Protein AF-A0AAE1FUI8-F1 (afdb_monomer_lite)

Organism: Petrolisthes cinctipes (NCBI:txid88211)

Radius of gyration: 20.16 Å; chains: 1; bounding box: 56×40×57 Å

Secondary structure (DSSP, 8-state):
-HHHHHHHHHTSTHHHHHHHHHHHHGGGHHHHHHHHHHHHHHHHHHHHHHHHHHHHH-HHHHTT--S-HHHHHHHHHHHHHHHHHHHHHHHHHHHHHHHHHHHHHHHHHHHHHHHHTTT---S-HHHHHHHHHHHHHHHHTS--GGG-HHHHHHHHHHHHHHHHHHHHHHHHTGGGS-SS---PPPPHHHHHHHHHHHHHHT--GGGHHHHHHH-SSGGGHHHHHHHHHHHHHHHHHHH-

InterPro domains:
  IPR013057 Amino acid transporter, transmembrane domain [PF01490] (2-237)

Sequence (240 aa):
MTSFFLIAQMAGAGFLALPRALADVGWLGLPMMVLFCVMVAYAGTRLGSCWVMLEERWPKQYLGGSRMPYMDIAEKSLGTIGRNVALWAVDLNLFGSTAVFIILISEMVSSVLYVYTDGECPVTKCALIIIVGVCLIPFTWLGSPKDFWQASLLAVISTTTAVIVIIVQIFLSHDSLPENPPYPNPTIFSFSLGFGAILFAFGGASVFPTIQNDMADRSQFWRSVIAGFISRCYCVIWCC

pLDDT: mean 78.04, std 10.43, range [40.0, 92.88]

Structure (mmCIF, N/CA/C/O backbone):
data_AF-A0AAE1FUI8-F1
#
_entry.id   AF-A0AAE1FUI8-F1
#
loop_
_atom_site.group_PDB
_atom_site.id
_atom_site.type_symbol
_atom_site.label_atom_id
_atom_site.label_alt_id
_atom_site.label_comp_id
_atom_site.label_asym_id
_atom_site.label_entity_id
_atom_site.label_seq_id
_atom_site.pdbx_PDB_ins_code
_atom_site.Cartn_x
_atom_site.Cartn_y
_atom_site.Cartn_z
_atom_site.occupancy
_atom_site.B_iso_or_equiv
_atom_site.auth_seq_id
_atom_site.auth_comp_id
_atom_site.auth_asym_id
_atom_site.auth_atom_id
_atom_site.pdbx_PDB_model_num
ATOM 1 N N . MET A 1 1 ? 2.728 -13.906 13.332 1.00 58.88 1 MET A N 1
ATOM 2 C CA . MET A 1 1 ? 2.343 -14.160 11.922 1.00 58.88 1 MET A CA 1
ATOM 3 C C . MET A 1 1 ? 1.689 -12.937 11.293 1.00 58.88 1 MET A C 1
ATOM 5 O O . MET A 1 1 ? 2.180 -12.476 10.276 1.00 58.88 1 MET A O 1
ATOM 9 N N . THR A 1 2 ? 0.672 -12.340 11.919 1.00 66.00 2 THR A N 1
ATOM 10 C CA . THR A 1 2 ? 0.031 -11.086 11.466 1.00 66.00 2 THR A CA 1
ATOM 11 C C . THR A 1 2 ? 0.995 -9.912 11.248 1.00 66.00 2 THR A C 1
ATOM 13 O O . THR A 1 2 ? 0.791 -9.126 10.330 1.00 66.00 2 THR A O 1
ATOM 16 N N . SER A 1 3 ? 2.098 -9.816 11.999 1.00 66.50 3 SER A N 1
ATOM 17 C CA . SER A 1 3 ? 3.135 -8.799 11.751 1.00 66.50 3 SER A CA 1
ATOM 18 C C . SER A 1 3 ? 3.818 -8.949 10.381 1.00 66.50 3 SER A C 1
ATOM 20 O O . SER A 1 3 ? 4.129 -7.941 9.760 1.00 66.50 3 SER A O 1
ATOM 22 N N . PHE A 1 4 ? 3.995 -10.175 9.864 1.00 69.50 4 PHE A N 1
ATOM 23 C CA . PHE A 1 4 ? 4.551 -10.404 8.521 1.00 69.50 4 PHE A CA 1
ATOM 24 C C . PHE A 1 4 ? 3.583 -9.972 7.421 1.00 69.50 4 PHE A C 1
ATOM 26 O O . PHE A 1 4 ? 4.021 -9.388 6.439 1.00 69.50 4 PHE A O 1
ATOM 33 N N . PHE A 1 5 ? 2.277 -10.188 7.607 1.00 71.62 5 PHE A N 1
ATOM 34 C CA . PHE A 1 5 ? 1.254 -9.643 6.710 1.00 71.62 5 PHE A CA 1
ATOM 35 C C . PHE A 1 5 ? 1.286 -8.116 6.686 1.00 71.62 5 PHE A C 1
ATOM 37 O O . PHE A 1 5 ? 1.193 -7.517 5.621 1.00 71.62 5 PHE A O 1
ATOM 44 N N . LEU A 1 6 ? 1.452 -7.492 7.855 1.00 74.00 6 LEU A N 1
ATOM 45 C CA . LEU A 1 6 ? 1.551 -6.042 7.976 1.00 74.00 6 LEU A CA 1
ATOM 46 C C . LEU A 1 6 ? 2.787 -5.531 7.222 1.00 74.00 6 LEU A C 1
ATOM 48 O O . LEU A 1 6 ? 2.656 -4.661 6.369 1.00 74.00 6 LEU A O 1
ATOM 52 N N . ILE A 1 7 ? 3.958 -6.138 7.447 1.00 71.81 7 ILE A N 1
ATOM 53 C CA . ILE A 1 7 ? 5.201 -5.802 6.734 1.00 71.81 7 ILE A CA 1
ATOM 54 C C . ILE A 1 7 ? 5.055 -6.030 5.223 1.00 71.81 7 ILE A C 1
ATOM 56 O O . ILE A 1 7 ? 5.395 -5.136 4.459 1.00 71.81 7 ILE A O 1
ATOM 60 N N . ALA A 1 8 ? 4.503 -7.164 4.781 1.00 72.62 8 ALA A N 1
ATOM 61 C CA . ALA A 1 8 ? 4.283 -7.461 3.362 1.00 72.62 8 ALA A CA 1
ATOM 62 C C . ALA A 1 8 ? 3.334 -6.454 2.701 1.00 72.62 8 ALA A C 1
ATOM 64 O O . ALA A 1 8 ? 3.594 -5.985 1.596 1.00 72.62 8 ALA A O 1
ATOM 65 N N . GLN A 1 9 ? 2.258 -6.075 3.397 1.00 74.62 9 GLN A N 1
ATOM 66 C CA . GLN A 1 9 ? 1.317 -5.070 2.917 1.00 74.62 9 GLN A CA 1
ATOM 67 C C . GLN A 1 9 ? 1.984 -3.695 2.789 1.00 74.62 9 GLN A C 1
ATOM 69 O O . GLN A 1 9 ? 1.713 -2.977 1.825 1.00 74.62 9 GLN A O 1
ATOM 74 N N . MET A 1 10 ? 2.873 -3.336 3.725 1.00 71.88 10 MET A N 1
ATOM 75 C CA . MET A 1 10 ? 3.657 -2.098 3.657 1.00 71.88 10 MET A CA 1
ATOM 76 C C . MET A 1 10 ? 4.780 -2.172 2.608 1.00 71.88 10 MET A C 1
ATOM 78 O O . MET A 1 10 ? 5.103 -1.167 1.988 1.00 71.88 10 MET A O 1
ATOM 82 N N . ALA A 1 11 ? 5.357 -3.341 2.347 1.00 67.94 11 ALA A N 1
ATOM 83 C CA . ALA A 1 11 ? 6.372 -3.560 1.311 1.00 67.94 11 ALA A CA 1
ATOM 84 C C . ALA A 1 11 ? 5.770 -3.772 -0.095 1.00 67.94 11 ALA A C 1
ATOM 86 O O . ALA A 1 11 ? 6.466 -4.207 -1.010 1.00 67.94 11 ALA A O 1
ATOM 87 N N . GLY A 1 12 ? 4.472 -3.498 -0.264 1.00 69.62 12 GLY A N 1
ATOM 88 C CA . GLY A 1 12 ? 3.724 -3.789 -1.481 1.00 69.62 12 GLY A CA 1
ATOM 89 C C . GLY A 1 12 ? 4.170 -3.001 -2.716 1.00 69.62 12 GLY A C 1
ATOM 90 O O . GLY A 1 12 ? 5.074 -2.168 -2.689 1.00 69.62 12 GLY A O 1
ATOM 91 N N . ALA A 1 13 ? 3.464 -3.238 -3.820 1.00 68.81 13 ALA A N 1
ATOM 92 C CA . ALA A 1 13 ? 3.852 -2.802 -5.160 1.00 68.81 13 ALA A CA 1
ATOM 93 C C . ALA A 1 13 ? 4.011 -1.278 -5.350 1.00 68.81 13 ALA A C 1
ATOM 95 O O . ALA A 1 13 ? 4.703 -0.844 -6.266 1.00 68.81 13 ALA A O 1
ATOM 96 N N . GLY A 1 14 ? 3.451 -0.463 -4.451 1.00 72.44 14 GLY A N 1
ATOM 97 C CA . GLY A 1 14 ? 3.726 0.974 -4.412 1.00 72.44 14 GLY A CA 1
ATOM 98 C C . GLY A 1 14 ? 5.211 1.306 -4.214 1.00 72.44 14 GLY A C 1
ATOM 99 O O . GLY A 1 14 ? 5.666 2.319 -4.728 1.00 72.44 14 GLY A O 1
ATOM 100 N N . PHE A 1 15 ? 5.989 0.433 -3.559 1.00 76.31 15 PHE A N 1
ATOM 101 C CA . PHE A 1 15 ? 7.438 0.602 -3.409 1.00 76.31 15 PHE A CA 1
ATOM 102 C C . PHE A 1 15 ? 8.181 0.550 -4.752 1.00 76.31 15 PHE A C 1
ATOM 104 O O . PHE A 1 15 ? 9.088 1.342 -4.975 1.00 76.31 15 PHE A O 1
ATOM 111 N N . LEU A 1 16 ? 7.755 -0.311 -5.682 1.00 77.19 16 LEU A N 1
ATOM 112 C CA . LEU A 1 16 ? 8.367 -0.425 -7.014 1.00 77.19 16 LEU A CA 1
ATOM 113 C C . LEU A 1 16 ? 8.149 0.834 -7.868 1.00 77.19 16 LEU A C 1
ATOM 115 O O . LEU A 1 16 ? 8.952 1.133 -8.747 1.00 77.19 16 LEU A O 1
ATOM 119 N N . ALA A 1 17 ? 7.078 1.585 -7.600 1.00 78.44 17 ALA A N 1
ATOM 120 C CA . ALA A 1 17 ? 6.779 2.840 -8.282 1.00 78.44 17 ALA A CA 1
ATOM 121 C C . ALA A 1 17 ? 7.489 4.057 -7.655 1.00 78.44 17 ALA A C 1
ATOM 123 O O . ALA A 1 17 ? 7.576 5.100 -8.305 1.00 78.44 17 ALA A O 1
ATOM 124 N N . LEU A 1 18 ? 8.016 3.942 -6.426 1.00 82.25 18 LEU A N 1
ATOM 125 C CA . LEU A 1 18 ? 8.648 5.060 -5.714 1.00 82.25 18 LEU A CA 1
ATOM 126 C C . LEU A 1 18 ? 9.870 5.640 -6.439 1.00 82.25 18 LEU A C 1
ATOM 128 O O . LEU A 1 18 ? 9.903 6.861 -6.566 1.00 82.25 18 LEU A O 1
ATOM 132 N N . PRO A 1 19 ? 10.837 4.853 -6.960 1.00 80.94 19 PRO A N 1
ATOM 133 C CA . PRO A 1 19 ? 12.018 5.420 -7.618 1.00 80.94 19 PRO A CA 1
ATOM 134 C C . PRO A 1 19 ? 11.647 6.309 -8.809 1.00 80.94 19 PRO A C 1
ATOM 136 O O . PRO A 1 19 ? 12.185 7.400 -8.981 1.00 80.94 19 PRO A O 1
ATOM 139 N N . ARG A 1 20 ? 10.656 5.875 -9.596 1.00 79.62 20 ARG A N 1
ATOM 140 C CA . ARG A 1 20 ? 10.135 6.649 -10.726 1.00 79.62 20 ARG A CA 1
ATOM 141 C C . ARG A 1 20 ? 9.379 7.895 -10.261 1.00 79.62 20 ARG A C 1
ATOM 143 O O . ARG A 1 20 ? 9.593 8.969 -10.805 1.00 79.62 20 ARG A O 1
ATOM 150 N N . ALA A 1 21 ? 8.560 7.772 -9.218 1.00 83.75 21 ALA A N 1
ATOM 151 C CA . ALA A 1 21 ? 7.840 8.904 -8.639 1.00 83.75 21 ALA A CA 1
ATOM 152 C C . ALA A 1 21 ? 8.783 9.972 -8.054 1.00 83.75 21 ALA A C 1
ATOM 154 O O . ALA A 1 21 ? 8.520 11.165 -8.177 1.00 83.75 21 ALA A O 1
ATOM 155 N N . LEU A 1 22 ? 9.895 9.554 -7.447 1.00 84.25 22 LEU A N 1
ATOM 156 C CA . LEU A 1 22 ? 10.957 10.435 -6.960 1.00 84.25 22 LEU A CA 1
ATOM 157 C C . LEU A 1 22 ? 11.666 11.164 -8.097 1.00 84.25 22 LEU A C 1
ATOM 159 O O . LEU A 1 22 ? 11.907 12.364 -7.983 1.00 84.25 22 LEU A O 1
ATOM 163 N N . ALA A 1 23 ? 11.947 10.469 -9.201 1.00 81.06 23 ALA A N 1
ATOM 164 C CA . ALA A 1 23 ? 12.495 11.098 -10.398 1.00 81.06 23 ALA A CA 1
ATOM 165 C C . ALA A 1 23 ? 11.539 12.159 -10.980 1.00 81.06 23 ALA A C 1
ATOM 167 O O . ALA A 1 23 ? 11.994 13.214 -11.413 1.00 81.06 23 ALA A O 1
ATOM 168 N N . ASP A 1 24 ? 10.223 11.918 -10.926 1.00 81.69 24 ASP A N 1
ATOM 169 C CA . ASP A 1 24 ? 9.203 12.835 -11.455 1.00 81.69 24 ASP A CA 1
ATOM 170 C C . ASP A 1 24 ? 8.915 14.050 -10.545 1.00 81.69 24 ASP A C 1
ATOM 172 O O . ASP A 1 24 ? 8.576 15.127 -11.042 1.00 81.69 24 ASP A O 1
ATOM 176 N N . VAL A 1 25 ? 9.028 13.898 -9.217 1.00 82.31 25 VAL A N 1
ATOM 177 C CA . VAL A 1 25 ? 8.797 14.967 -8.215 1.00 82.31 25 VAL A CA 1
ATOM 178 C C . VAL A 1 25 ? 10.077 15.759 -7.914 1.00 82.31 25 VAL A C 1
ATOM 180 O O . VAL A 1 25 ? 10.016 16.907 -7.464 1.00 82.31 25 VAL A O 1
ATOM 183 N N . GLY A 1 26 ? 11.244 15.166 -8.163 1.00 79.62 26 GLY A N 1
ATOM 184 C CA . GLY A 1 26 ? 12.545 15.723 -7.818 1.00 79.62 26 GLY A CA 1
ATOM 185 C C . GLY A 1 26 ? 12.803 15.724 -6.308 1.00 79.62 26 GLY A C 1
ATOM 186 O O . GLY A 1 26 ? 12.203 14.972 -5.537 1.00 79.62 26 GLY A O 1
ATOM 187 N N . TRP A 1 27 ? 13.685 16.618 -5.859 1.00 79.69 27 TRP A N 1
ATOM 188 C CA . TRP A 1 27 ? 14.134 16.708 -4.459 1.00 79.69 27 TRP A CA 1
ATOM 189 C C . TRP A 1 27 ? 13.009 16.925 -3.436 1.00 79.69 27 TRP A C 1
ATOM 191 O O . TRP A 1 27 ? 13.166 16.582 -2.264 1.00 79.69 27 TRP A O 1
ATOM 201 N N . LEU A 1 28 ? 11.855 17.450 -3.862 1.00 81.25 28 LEU A N 1
ATOM 202 C CA . LEU A 1 28 ? 10.694 17.636 -2.992 1.00 81.25 28 LEU A CA 1
ATOM 203 C C . LEU A 1 28 ? 10.024 16.302 -2.603 1.00 81.25 28 LEU A C 1
ATOM 205 O O . LEU A 1 28 ? 9.291 16.250 -1.619 1.00 81.25 28 LEU A O 1
ATOM 209 N N . GLY A 1 29 ? 10.297 15.208 -3.321 1.00 81.88 29 GLY A N 1
ATOM 210 C CA . GLY A 1 29 ? 9.714 13.895 -3.040 1.00 81.88 29 GLY A CA 1
ATOM 211 C C . GLY A 1 29 ? 10.172 13.322 -1.698 1.00 81.88 29 GLY A C 1
ATOM 212 O O . GLY A 1 29 ? 9.361 12.767 -0.956 1.00 81.88 29 GLY A O 1
ATOM 213 N N . LEU A 1 30 ? 11.442 13.526 -1.332 1.00 83.38 30 LEU A N 1
ATOM 214 C CA . LEU A 1 30 ? 12.030 13.010 -0.092 1.00 83.38 30 LEU A CA 1
ATOM 215 C C . LEU A 1 30 ? 11.311 13.505 1.183 1.00 83.38 30 LEU A C 1
ATOM 217 O O . LEU A 1 30 ? 10.838 12.664 1.956 1.00 83.38 30 LEU A O 1
ATOM 221 N N . PRO A 1 31 ? 11.144 14.825 1.420 1.00 86.69 31 PRO A N 1
ATOM 222 C CA . PRO A 1 31 ? 10.417 15.303 2.595 1.00 86.69 31 PRO A CA 1
ATOM 223 C C . PRO A 1 31 ? 8.935 14.901 2.579 1.00 86.69 31 PRO A C 1
ATOM 225 O O . PRO A 1 31 ? 8.370 14.632 3.640 1.00 86.69 31 PRO A O 1
ATOM 228 N N . MET A 1 32 ? 8.304 14.800 1.402 1.00 85.25 32 MET A N 1
ATOM 229 C CA . MET A 1 32 ? 6.908 14.357 1.293 1.00 85.25 32 MET A CA 1
ATOM 230 C C . MET A 1 32 ? 6.726 12.897 1.710 1.00 85.25 32 MET A C 1
ATOM 232 O O . MET A 1 32 ? 5.780 12.585 2.431 1.00 85.25 32 MET A O 1
ATOM 236 N N . MET A 1 33 ? 7.641 12.006 1.316 1.00 85.25 33 MET A N 1
ATOM 237 C CA . MET A 1 33 ? 7.604 10.604 1.740 1.00 85.25 33 MET A CA 1
ATOM 238 C C . MET A 1 33 ? 7.729 10.469 3.259 1.00 85.25 33 MET A C 1
ATOM 240 O O . MET A 1 33 ? 6.960 9.727 3.870 1.00 85.25 33 MET A O 1
ATOM 244 N N . VAL A 1 34 ? 8.657 11.202 3.885 1.00 85.69 34 VAL A N 1
ATOM 245 C CA . VAL A 1 34 ? 8.822 11.187 5.349 1.00 85.69 34 VAL A CA 1
ATOM 246 C C . VAL A 1 34 ? 7.559 11.708 6.037 1.00 85.69 34 VAL A C 1
ATOM 248 O O . VAL A 1 34 ? 7.066 11.079 6.975 1.00 85.69 34 VAL A O 1
ATOM 251 N N . LEU A 1 35 ? 6.987 12.808 5.542 1.00 88.50 35 LEU A N 1
ATOM 252 C CA . LEU A 1 35 ? 5.752 13.376 6.079 1.00 88.50 35 LEU A CA 1
ATOM 253 C C . LEU A 1 35 ? 4.589 12.378 6.005 1.00 88.50 35 LEU A C 1
ATOM 255 O O . LEU A 1 35 ? 3.916 12.145 7.009 1.00 88.50 35 LEU A O 1
ATOM 259 N N . PHE A 1 36 ? 4.362 11.755 4.847 1.00 86.50 36 PHE A N 1
ATOM 260 C CA . PHE A 1 36 ? 3.289 10.773 4.687 1.00 86.50 36 PHE A CA 1
ATOM 261 C C . PHE A 1 36 ? 3.519 9.507 5.500 1.00 86.50 36 PHE A C 1
ATOM 263 O O . PHE A 1 36 ? 2.569 8.981 6.077 1.00 86.50 36 PHE A O 1
ATOM 270 N N . CYS A 1 37 ? 4.767 9.066 5.631 1.00 83.69 37 CYS A N 1
ATOM 271 C CA . CYS A 1 37 ? 5.133 7.970 6.517 1.00 83.69 37 CYS A CA 1
ATOM 272 C C . CYS A 1 37 ? 4.686 8.251 7.962 1.00 83.69 37 CYS A C 1
ATOM 274 O O . CYS A 1 37 ? 3.966 7.447 8.555 1.00 83.69 37 CYS A O 1
ATOM 276 N N . VAL A 1 38 ? 5.028 9.428 8.500 1.00 85.44 38 VAL A N 1
ATOM 277 C CA . VAL A 1 38 ? 4.641 9.836 9.861 1.00 85.44 38 VAL A CA 1
ATOM 278 C C . VAL A 1 38 ? 3.124 9.982 9.994 1.00 85.44 38 VAL A C 1
ATOM 280 O O . VAL A 1 38 ? 2.548 9.497 10.968 1.00 85.44 38 VAL A O 1
ATOM 283 N N . MET A 1 39 ? 2.457 10.597 9.014 1.00 87.50 39 MET A N 1
ATOM 284 C CA . MET A 1 39 ? 1.002 10.785 9.034 1.00 87.50 39 MET A CA 1
ATOM 285 C C . MET A 1 39 ? 0.248 9.452 9.030 1.00 87.50 39 MET A C 1
ATOM 287 O O . MET A 1 39 ? -0.683 9.268 9.814 1.00 87.50 39 MET A O 1
ATOM 291 N N . VAL A 1 40 ? 0.665 8.497 8.197 1.00 84.81 40 VAL A N 1
ATOM 292 C CA . VAL A 1 40 ? 0.035 7.170 8.117 1.00 84.81 40 VAL A CA 1
ATOM 293 C C . VAL A 1 40 ? 0.355 6.341 9.363 1.00 84.81 40 VAL A C 1
ATOM 295 O O . VAL A 1 40 ? -0.526 5.643 9.867 1.00 84.81 40 VAL A O 1
ATOM 298 N N . ALA A 1 41 ? 1.553 6.473 9.939 1.00 82.81 41 ALA A N 1
ATOM 299 C CA . ALA A 1 41 ? 1.888 5.853 11.223 1.00 82.81 41 ALA A CA 1
ATOM 300 C C . ALA A 1 41 ? 1.027 6.390 12.368 1.00 82.81 41 ALA A C 1
ATOM 302 O O . ALA A 1 41 ? 0.482 5.625 13.171 1.00 82.81 41 ALA A O 1
ATOM 303 N N . TYR A 1 42 ? 0.841 7.706 12.411 1.00 85.94 42 TYR A N 1
ATOM 304 C CA . TYR A 1 42 ? -0.030 8.344 13.382 1.00 85.94 42 TYR A CA 1
ATOM 305 C C . TYR A 1 42 ? -1.489 7.904 13.208 1.00 85.94 42 TYR A C 1
ATOM 307 O O . TYR A 1 42 ? -2.125 7.473 14.170 1.00 85.94 42 TYR A O 1
ATOM 315 N N . ALA A 1 43 ? -2.013 7.928 11.980 1.00 87.12 43 ALA A N 1
ATOM 316 C CA . ALA A 1 43 ? -3.373 7.483 11.694 1.00 87.12 43 ALA A CA 1
ATOM 317 C C . ALA A 1 43 ? -3.581 6.008 12.073 1.00 87.12 43 ALA A C 1
ATOM 319 O O . ALA A 1 43 ? -4.562 5.673 12.736 1.00 87.12 43 ALA A O 1
ATOM 320 N N . GLY A 1 44 ? -2.634 5.134 11.721 1.00 82.88 44 GLY A N 1
ATOM 321 C CA . GLY A 1 44 ? -2.706 3.706 12.011 1.00 82.88 44 GLY A CA 1
ATOM 322 C C . GLY A 1 44 ? -2.675 3.382 13.504 1.00 82.88 44 GLY A C 1
ATOM 323 O O . GLY A 1 44 ? -3.467 2.566 13.974 1.00 82.88 44 GLY A O 1
ATOM 324 N N . THR A 1 45 ? -1.812 4.052 14.272 1.00 82.00 45 THR A N 1
ATOM 325 C CA . THR A 1 45 ? -1.753 3.867 15.734 1.00 82.00 45 THR A CA 1
ATOM 326 C C . THR A 1 45 ? -3.024 4.355 16.422 1.00 82.00 45 THR A C 1
ATOM 328 O O . THR A 1 45 ? -3.569 3.636 17.259 1.00 82.00 45 THR A O 1
ATOM 331 N N . ARG A 1 46 ? -3.557 5.523 16.032 1.00 86.25 46 ARG A N 1
ATOM 332 C CA . ARG A 1 46 ? -4.827 6.041 16.565 1.00 86.25 46 ARG A CA 1
ATOM 333 C C . ARG A 1 46 ? -5.998 5.127 16.251 1.00 86.25 46 ARG A C 1
ATOM 335 O O . ARG A 1 46 ? -6.786 4.828 17.143 1.00 86.25 46 ARG A O 1
ATOM 342 N N . LEU A 1 47 ? -6.080 4.650 15.015 1.00 85.12 47 LEU A N 1
ATOM 343 C CA . LEU A 1 47 ? -7.130 3.736 14.591 1.00 85.12 47 LEU A CA 1
ATOM 344 C C . LEU A 1 47 ? -7.078 2.422 15.383 1.00 85.12 47 LEU A C 1
ATOM 346 O O . LEU A 1 47 ? -8.119 1.922 15.808 1.00 85.12 47 LEU A O 1
ATOM 350 N N . GLY A 1 48 ? -5.872 1.921 15.667 1.00 81.19 48 GLY A N 1
ATOM 351 C CA . GLY A 1 48 ? -5.708 0.733 16.493 1.00 81.19 48 GLY A CA 1
ATOM 352 C C . GLY A 1 48 ? -6.084 0.935 17.961 1.00 81.19 48 GLY A C 1
ATOM 353 O O . GLY A 1 48 ? -6.675 0.042 18.565 1.00 81.19 48 GLY A O 1
ATOM 354 N N . SER A 1 49 ? -5.824 2.116 18.530 1.00 83.56 49 SER A N 1
ATOM 355 C CA . SER A 1 49 ? -6.322 2.477 19.864 1.00 83.56 49 SER A CA 1
ATOM 356 C C . SER A 1 49 ? -7.848 2.601 19.901 1.00 83.56 49 SER A C 1
ATOM 358 O O . SER A 1 49 ? -8.468 2.158 20.865 1.00 83.56 49 SER A O 1
ATOM 360 N N . CYS A 1 50 ? -8.469 3.161 18.855 1.00 86.12 50 CYS A N 1
ATOM 361 C CA . CYS A 1 50 ? -9.928 3.237 18.745 1.00 86.12 50 CYS A CA 1
ATOM 362 C C . CYS A 1 50 ? -10.577 1.851 18.757 1.00 86.12 50 CYS A C 1
ATOM 364 O O . CYS A 1 50 ? -11.607 1.672 19.405 1.00 86.12 50 CYS A O 1
ATOM 366 N N . TRP A 1 51 ? -9.962 0.873 18.089 1.00 83.75 51 TRP A N 1
ATOM 367 C CA . TRP A 1 51 ? -10.444 -0.506 18.102 1.00 83.75 51 TRP A CA 1
ATOM 368 C C . TRP A 1 51 ? -10.382 -1.133 19.501 1.00 83.75 51 TRP A C 1
ATOM 370 O O . TRP A 1 51 ? -11.371 -1.697 19.962 1.00 83.75 51 TRP A O 1
ATOM 380 N N . VAL A 1 52 ? -9.262 -0.962 20.212 1.00 83.06 52 VAL A N 1
ATOM 381 C CA . VAL A 1 52 ? -9.099 -1.475 21.586 1.00 83.06 52 VAL A CA 1
ATOM 382 C C . VAL A 1 52 ? -10.134 -0.861 22.535 1.00 83.06 52 VAL A C 1
ATOM 384 O O . VAL A 1 52 ? -10.792 -1.588 23.273 1.00 83.06 52 VAL A O 1
ATOM 387 N N . MET A 1 53 ? -10.364 0.456 22.462 1.00 85.38 53 MET A N 1
ATOM 388 C CA . MET A 1 53 ? -11.398 1.119 23.273 1.00 85.38 53 MET A CA 1
ATOM 389 C C . MET A 1 53 ? -12.808 0.584 22.989 1.00 85.38 53 MET A C 1
ATOM 391 O O . MET A 1 53 ? -13.639 0.498 23.896 1.00 85.38 53 MET A O 1
ATOM 395 N N . LEU A 1 54 ? -13.102 0.245 21.730 1.00 85.00 54 LEU A N 1
ATOM 396 C CA . LEU A 1 54 ? -14.397 -0.308 21.341 1.00 85.00 54 LEU A CA 1
ATOM 397 C C . LEU A 1 54 ? -14.613 -1.704 21.939 1.00 85.00 54 LEU A C 1
ATOM 399 O O . LEU A 1 54 ? -15.703 -2.012 22.425 1.00 85.00 54 LEU A O 1
ATOM 403 N N . GLU A 1 55 ? -13.564 -2.520 21.942 1.00 80.12 55 GLU A N 1
ATOM 404 C CA . GLU A 1 55 ? -13.573 -3.862 22.513 1.00 80.12 55 GLU A CA 1
ATOM 405 C C . GLU A 1 55 ? -13.732 -3.844 24.040 1.00 80.12 55 GLU A C 1
ATOM 407 O O . GLU A 1 55 ? -14.581 -4.560 24.573 1.00 80.12 55 GLU A O 1
ATOM 412 N N . GLU A 1 56 ? -12.992 -2.974 24.734 1.00 83.75 56 GLU A N 1
ATOM 413 C CA . GLU A 1 56 ? -13.090 -2.804 26.191 1.00 83.75 56 GLU A CA 1
ATOM 414 C C . GLU A 1 56 ? -14.484 -2.336 26.625 1.00 83.75 56 GLU A C 1
ATOM 416 O O . GLU A 1 56 ? -15.006 -2.763 27.657 1.00 83.75 56 GLU A O 1
ATOM 421 N N . ARG A 1 57 ? -15.116 -1.464 25.831 1.00 85.38 57 ARG A N 1
ATOM 422 C CA . ARG A 1 57 ? -16.408 -0.870 26.182 1.00 85.38 57 ARG A CA 1
ATOM 423 C C . ARG A 1 57 ? -17.609 -1.743 25.820 1.00 85.38 57 ARG A C 1
ATOM 425 O O . ARG A 1 57 ? -18.628 -1.674 26.509 1.00 85.38 57 ARG A O 1
ATOM 432 N N . TRP A 1 58 ? -17.504 -2.577 24.783 1.00 83.38 58 TRP A N 1
ATOM 433 C CA . TRP A 1 58 ? -18.569 -3.493 24.350 1.00 83.38 58 TRP A CA 1
ATOM 434 C C . TRP A 1 58 ? -18.067 -4.935 24.158 1.00 83.38 58 TRP A C 1
ATOM 436 O O . TRP A 1 58 ? -18.172 -5.496 23.060 1.00 83.38 58 TRP A O 1
ATOM 446 N N . PRO A 1 59 ? -17.613 -5.602 25.236 1.00 76.44 59 PRO A N 1
ATOM 447 C CA . PRO A 1 59 ? -16.995 -6.924 25.145 1.00 76.44 59 PRO A CA 1
ATOM 448 C C . PRO A 1 59 ? -17.956 -7.985 24.593 1.00 76.44 59 PRO A C 1
ATOM 450 O O . PRO A 1 59 ? -17.559 -8.836 23.806 1.00 76.44 59 PRO A O 1
ATOM 453 N N . LYS A 1 60 ? -19.255 -7.902 24.913 1.00 70.88 60 LYS A N 1
ATOM 454 C CA . LYS A 1 60 ? -20.270 -8.869 24.446 1.00 70.88 60 LYS A CA 1
ATOM 455 C C . LYS A 1 60 ? -20.446 -8.905 22.922 1.00 70.88 60 LYS A C 1
ATOM 457 O O . LYS A 1 60 ? -20.948 -9.899 22.412 1.00 70.88 60 LYS A O 1
ATOM 462 N N . GLN A 1 61 ? -20.089 -7.828 22.219 1.00 72.62 61 GLN A N 1
ATOM 463 C CA . GLN A 1 61 ? -20.353 -7.667 20.786 1.00 72.62 61 GLN A CA 1
ATOM 464 C C . GLN A 1 61 ? -19.093 -7.861 19.929 1.00 72.62 61 GLN A C 1
ATOM 466 O O . GLN A 1 61 ? -19.206 -8.319 18.797 1.00 72.62 61 GLN A O 1
ATOM 471 N N . TYR A 1 62 ? -17.904 -7.569 20.475 1.00 73.31 62 TYR A N 1
ATOM 472 C CA . TYR A 1 62 ? -16.646 -7.553 19.715 1.00 73.31 62 TYR A CA 1
ATOM 473 C C . TYR A 1 62 ? -15.594 -8.587 20.166 1.00 73.31 62 TYR A C 1
ATOM 475 O O . TYR A 1 62 ? -14.574 -8.732 19.490 1.00 73.31 62 TYR A O 1
ATOM 483 N N . LEU A 1 63 ? -15.836 -9.376 21.231 1.00 63.56 63 LEU A N 1
ATOM 484 C CA . LEU A 1 63 ? -14.901 -10.440 21.655 1.00 63.56 63 LEU A CA 1
ATOM 485 C C . LEU A 1 63 ? -14.642 -11.478 20.546 1.00 63.56 63 LEU A C 1
ATOM 487 O O . LEU A 1 63 ? -13.511 -11.917 20.356 1.00 63.56 63 LEU A O 1
ATOM 491 N N . GLY A 1 64 ? -15.683 -11.846 19.789 1.00 63.12 64 GLY A N 1
ATOM 492 C CA . GLY A 1 64 ? -15.611 -12.840 18.706 1.00 63.12 64 GLY A CA 1
ATOM 493 C C . GLY A 1 64 ? -14.968 -12.338 17.407 1.00 63.12 64 GLY A C 1
ATOM 494 O O . GLY A 1 64 ? -14.843 -13.106 16.457 1.00 63.12 64 GLY A O 1
ATOM 495 N N . GLY A 1 65 ? -14.556 -11.067 17.372 1.00 65.50 65 GLY A N 1
ATOM 496 C CA . GLY A 1 65 ? -14.063 -10.386 16.180 1.00 65.50 65 GLY A CA 1
ATOM 497 C C . GLY A 1 65 ? -15.191 -9.892 15.268 1.00 65.50 65 GLY A C 1
ATOM 498 O O . GLY A 1 65 ? -16.226 -10.538 15.116 1.00 65.50 65 GLY A O 1
ATOM 499 N N . SER A 1 66 ? -14.993 -8.728 14.646 1.00 69.62 66 SER A N 1
ATOM 500 C CA . SER A 1 66 ? -15.927 -8.181 13.649 1.00 69.62 66 SER A CA 1
ATOM 501 C C . SER A 1 66 ? -15.416 -8.405 12.227 1.00 69.62 66 SER A C 1
ATOM 503 O O . SER A 1 66 ? -14.218 -8.316 11.972 1.00 69.62 66 SER A O 1
ATOM 505 N N . ARG A 1 67 ? -16.318 -8.643 11.266 1.00 68.75 67 ARG A N 1
ATOM 506 C CA . ARG A 1 67 ? -15.958 -8.680 9.834 1.00 68.75 67 ARG A CA 1
ATOM 507 C C . ARG A 1 67 ? -15.588 -7.298 9.286 1.00 68.75 67 ARG A C 1
ATOM 509 O O . ARG A 1 67 ? -14.859 -7.238 8.304 1.00 68.75 67 ARG A O 1
ATOM 516 N N . MET A 1 68 ? -16.090 -6.209 9.878 1.00 80.00 68 MET A N 1
ATOM 517 C CA . MET A 1 68 ? -15.935 -4.844 9.345 1.00 80.00 68 MET A CA 1
ATOM 518 C C . MET A 1 68 ? -15.516 -3.841 10.434 1.00 80.00 68 MET A C 1
ATOM 520 O O . MET A 1 68 ? -16.224 -2.866 10.694 1.00 80.00 68 MET A O 1
ATOM 524 N N . PRO A 1 69 ? -14.337 -4.034 11.053 1.00 82.81 69 PRO A N 1
ATOM 525 C CA . PRO A 1 69 ? -13.908 -3.246 12.206 1.00 82.81 69 PRO A CA 1
ATOM 526 C C . PRO A 1 69 ? -13.827 -1.738 11.922 1.00 82.81 69 PRO A C 1
ATOM 528 O O . PRO A 1 69 ? -14.210 -0.931 12.764 1.00 82.81 69 PRO A O 1
ATOM 531 N N . TYR A 1 70 ? -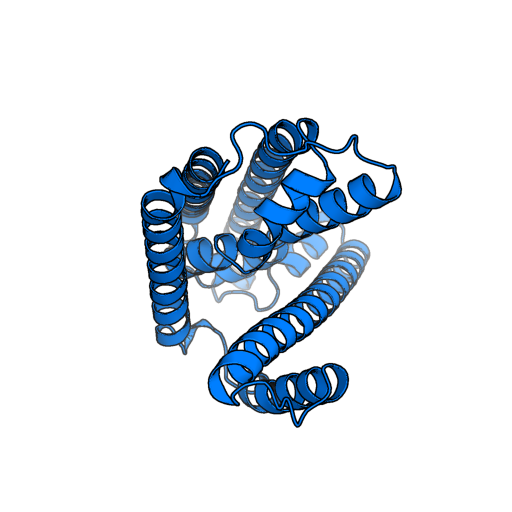13.403 -1.333 10.718 1.00 85.19 70 TYR A N 1
ATOM 532 C CA . TYR A 1 70 ? -13.336 0.086 10.343 1.00 85.19 70 TYR A CA 1
ATOM 533 C C . TYR A 1 70 ? -14.717 0.764 10.322 1.00 85.19 70 TYR A C 1
ATOM 535 O O . TYR A 1 70 ? -14.875 1.880 10.816 1.00 85.19 70 TYR A O 1
ATOM 543 N N . MET A 1 71 ? -15.730 0.073 9.790 1.00 89.19 71 MET A N 1
ATOM 544 C CA . MET A 1 71 ? -17.096 0.597 9.715 1.00 89.19 71 MET A CA 1
ATOM 545 C C . MET A 1 71 ? -17.756 0.651 11.089 1.00 89.19 71 MET A C 1
ATOM 547 O O . MET A 1 71 ? -18.503 1.584 11.363 1.00 89.19 71 MET A O 1
ATOM 551 N N . ASP A 1 72 ? -17.455 -0.309 11.962 1.00 87.25 72 ASP A N 1
ATOM 552 C CA . ASP A 1 72 ? -18.010 -0.345 13.315 1.00 87.25 72 ASP A CA 1
ATOM 553 C C . ASP A 1 72 ? -17.420 0.770 14.198 1.00 87.25 72 ASP A C 1
ATOM 555 O O . ASP A 1 72 ? -18.152 1.407 14.958 1.00 87.25 72 ASP A O 1
ATOM 559 N N . ILE A 1 73 ? -16.124 1.092 14.045 1.00 87.94 73 ILE A N 1
ATOM 560 C CA . ILE A 1 73 ? -15.519 2.284 14.673 1.00 87.94 73 ILE A CA 1
ATOM 561 C C . ILE A 1 73 ? -16.232 3.555 14.186 1.00 87.94 73 ILE A C 1
ATOM 563 O O . ILE A 1 73 ? -16.564 4.433 14.991 1.00 87.94 73 ILE A O 1
ATOM 567 N N . ALA A 1 74 ? -16.487 3.664 12.879 1.00 89.38 74 ALA A N 1
ATOM 568 C CA . ALA A 1 74 ? -17.172 4.815 12.295 1.00 89.38 74 ALA A CA 1
ATOM 569 C C . ALA A 1 74 ? -18.632 4.922 12.770 1.00 89.38 74 ALA A C 1
ATOM 571 O O . ALA A 1 74 ? -19.093 6.008 13.112 1.00 89.38 74 ALA A O 1
ATOM 572 N N . GLU A 1 75 ? -19.345 3.800 12.872 1.00 89.75 75 GLU A N 1
ATOM 573 C CA . GLU A 1 75 ? -20.724 3.763 13.357 1.00 89.75 75 GLU A CA 1
ATOM 574 C C . GLU A 1 75 ? -20.830 4.227 14.810 1.00 89.75 75 GLU A C 1
ATOM 576 O O . GLU A 1 75 ? -21.725 4.993 15.163 1.00 89.75 75 GLU A O 1
ATOM 581 N N . LYS A 1 76 ? -19.908 3.791 15.672 1.00 88.56 76 LYS A N 1
ATOM 582 C CA . LYS A 1 76 ? -19.953 4.133 17.099 1.00 88.56 76 LYS A CA 1
ATOM 583 C C . LYS A 1 76 ? -19.470 5.548 17.403 1.00 88.56 76 LYS A C 1
ATOM 585 O O . LYS A 1 76 ? -19.834 6.082 18.446 1.00 88.56 76 LYS A O 1
ATOM 590 N N . SER A 1 77 ? -18.695 6.159 16.510 1.00 88.81 77 SER A N 1
ATOM 591 C CA . SER A 1 77 ? -18.210 7.537 16.667 1.00 88.81 77 SER A CA 1
ATOM 592 C C . SER A 1 77 ? -19.115 8.582 16.008 1.00 88.81 77 SER A C 1
ATOM 594 O O . SER A 1 77 ? -19.346 9.637 16.591 1.00 88.81 77 SER A O 1
ATOM 596 N N . LEU A 1 78 ? -19.637 8.297 14.812 1.00 89.50 78 LEU A N 1
ATOM 597 C CA . LEU A 1 78 ? -20.348 9.254 13.952 1.00 89.50 78 LEU A CA 1
ATOM 598 C C . LEU A 1 78 ? -21.777 8.801 13.595 1.00 89.50 78 LEU A C 1
ATOM 600 O O . LEU A 1 78 ? -22.468 9.462 12.817 1.00 89.50 78 LEU A O 1
ATOM 604 N N . GLY A 1 79 ? -22.233 7.671 14.138 1.00 91.12 79 GLY A N 1
ATOM 605 C CA . GLY A 1 79 ? -23.540 7.094 13.835 1.00 91.12 79 GLY A CA 1
ATOM 606 C C . GLY A 1 79 ? -23.612 6.459 12.443 1.00 91.12 79 GLY A C 1
ATOM 607 O O . GLY A 1 79 ? -22.612 6.218 11.764 1.00 91.12 79 GLY A O 1
ATOM 608 N N . THR A 1 80 ? -24.836 6.200 11.985 1.00 90.12 80 THR A N 1
ATOM 609 C CA . THR A 1 80 ? -25.108 5.500 10.717 1.00 90.12 80 THR A CA 1
ATOM 610 C C . THR A 1 80 ? -24.579 6.246 9.488 1.00 90.12 80 THR A C 1
ATOM 612 O O . THR A 1 80 ? -24.153 5.618 8.521 1.00 90.12 80 THR A O 1
ATOM 615 N N . ILE A 1 81 ? -24.549 7.583 9.526 1.00 92.38 81 ILE A N 1
ATOM 616 C CA . ILE A 1 81 ? -24.005 8.397 8.429 1.00 92.38 81 ILE A CA 1
ATOM 617 C C . ILE A 1 81 ? -22.499 8.152 8.294 1.00 92.38 81 ILE A C 1
ATOM 619 O O . ILE A 1 81 ? -22.018 7.885 7.194 1.00 92.38 81 ILE A O 1
ATOM 623 N N . GLY A 1 82 ? -21.764 8.166 9.412 1.00 89.50 82 GLY A N 1
ATOM 624 C CA . GLY A 1 82 ? -20.329 7.885 9.416 1.00 89.50 82 GLY A CA 1
ATOM 625 C C . GLY A 1 82 ? -19.998 6.479 8.925 1.00 89.50 82 GLY A C 1
ATOM 626 O O . GLY A 1 82 ? -19.064 6.315 8.143 1.00 89.50 82 GLY A O 1
ATOM 627 N N . ARG A 1 83 ? -20.809 5.482 9.304 1.00 91.06 83 ARG A N 1
ATOM 628 C CA . ARG A 1 83 ? -20.690 4.105 8.798 1.00 91.06 83 ARG A CA 1
ATOM 629 C C . ARG A 1 83 ? -20.765 4.055 7.272 1.00 91.06 83 ARG A C 1
ATOM 631 O O . ARG A 1 83 ? -19.892 3.468 6.640 1.00 91.06 83 ARG A O 1
ATOM 638 N N . ASN A 1 84 ? -21.780 4.688 6.684 1.00 91.44 84 ASN A N 1
ATOM 639 C CA . ASN A 1 84 ? -21.987 4.663 5.236 1.00 91.44 84 ASN A CA 1
ATOM 640 C C . ASN A 1 84 ? -20.873 5.402 4.487 1.00 91.44 84 ASN A C 1
ATOM 642 O O . ASN A 1 84 ? -20.384 4.901 3.480 1.00 91.44 84 ASN A O 1
ATOM 646 N N . VAL A 1 85 ? -20.437 6.563 4.986 1.00 92.88 85 VAL A N 1
ATOM 647 C CA . VAL A 1 85 ? -19.327 7.318 4.379 1.00 92.88 85 VAL A CA 1
ATOM 648 C C . VAL A 1 85 ? -18.026 6.514 4.426 1.00 92.88 85 VAL A C 1
ATOM 650 O O . VAL A 1 85 ? -17.324 6.432 3.421 1.00 92.88 85 VAL A O 1
ATOM 653 N N . ALA A 1 86 ? -17.719 5.884 5.564 1.00 90.62 86 ALA A N 1
ATOM 654 C CA . ALA A 1 86 ? -16.535 5.043 5.711 1.00 90.62 86 ALA A CA 1
ATOM 655 C C . ALA A 1 86 ? -16.575 3.820 4.781 1.00 90.62 86 ALA A C 1
ATOM 657 O O . ALA A 1 86 ? -15.560 3.497 4.169 1.00 90.62 86 ALA A O 1
ATOM 658 N N . LEU A 1 87 ? -17.739 3.178 4.645 1.00 90.69 87 LEU A N 1
ATOM 659 C CA . LEU A 1 87 ? -17.953 2.057 3.728 1.00 90.69 87 LEU A CA 1
ATOM 660 C C . LEU A 1 87 ? -17.662 2.481 2.282 1.00 90.69 87 LEU A C 1
ATOM 662 O O . LEU A 1 87 ? -16.782 1.905 1.648 1.00 90.69 87 LEU A O 1
ATOM 666 N N . TRP A 1 88 ? -18.308 3.547 1.798 1.00 92.88 88 TRP A N 1
ATOM 667 C CA . TRP A 1 88 ? -18.088 4.056 0.440 1.00 92.88 88 TRP A CA 1
ATOM 668 C C . TRP A 1 88 ? -16.631 4.459 0.186 1.00 92.88 88 TRP A C 1
ATOM 670 O O . TRP A 1 88 ? -16.087 4.165 -0.877 1.00 92.88 88 TRP A O 1
ATOM 680 N N . ALA A 1 89 ? -15.978 5.109 1.152 1.00 90.62 89 ALA A N 1
ATOM 681 C CA . ALA A 1 89 ? -14.581 5.515 1.023 1.00 90.62 89 ALA A CA 1
ATOM 682 C C . ALA A 1 89 ? -13.628 4.311 0.933 1.00 90.62 89 ALA A C 1
ATOM 684 O O . ALA A 1 89 ? -12.706 4.310 0.115 1.00 90.62 89 ALA A O 1
ATOM 685 N N . VAL A 1 90 ? -13.850 3.278 1.754 1.00 89.31 90 VAL A N 1
ATOM 686 C CA . VAL A 1 90 ? -13.045 2.050 1.724 1.00 89.31 90 VAL A CA 1
ATOM 687 C C . VAL A 1 90 ? -13.266 1.289 0.422 1.00 89.31 90 VAL A C 1
ATOM 689 O O . VAL A 1 90 ? -12.280 0.884 -0.192 1.00 89.31 90 VAL A O 1
ATOM 692 N N . ASP A 1 91 ? -14.511 1.154 -0.032 1.00 90.31 91 ASP A N 1
ATOM 693 C CA . ASP A 1 91 ? -14.840 0.439 -1.268 1.00 90.31 91 ASP A CA 1
ATOM 694 C C . ASP A 1 91 ? -14.223 1.112 -2.499 1.00 90.31 91 ASP A C 1
ATOM 696 O O . ASP A 1 91 ? -13.584 0.444 -3.316 1.00 90.31 91 ASP A O 1
ATOM 700 N N . LEU A 1 92 ? -14.319 2.443 -2.602 1.00 91.56 92 LEU A N 1
ATOM 701 C CA . LEU A 1 92 ? -13.671 3.203 -3.676 1.00 91.56 92 LEU A CA 1
ATOM 702 C C . LEU A 1 92 ? -12.146 3.037 -3.657 1.00 91.56 92 LEU A C 1
ATOM 704 O O . LEU A 1 92 ? -11.527 2.854 -4.708 1.00 91.56 92 LEU A O 1
ATOM 708 N N . ASN A 1 93 ? -11.533 3.057 -2.470 1.00 88.88 93 ASN A N 1
ATOM 709 C CA . ASN A 1 93 ? -10.094 2.851 -2.323 1.00 88.88 93 ASN A CA 1
ATOM 710 C C . ASN A 1 93 ? -9.666 1.427 -2.721 1.00 88.88 93 ASN A C 1
ATOM 712 O O . ASN A 1 93 ? -8.630 1.250 -3.367 1.00 88.88 93 ASN A O 1
ATOM 716 N N . LEU A 1 94 ? -10.449 0.409 -2.351 1.00 87.25 94 LEU A N 1
ATOM 717 C CA . LEU A 1 94 ? -10.167 -0.988 -2.687 1.00 87.25 94 LEU A CA 1
ATOM 718 C C . LEU A 1 94 ? -10.309 -1.242 -4.190 1.00 87.25 94 LEU A C 1
ATOM 720 O O . LEU A 1 94 ? -9.444 -1.883 -4.790 1.00 87.25 94 LEU A O 1
ATOM 724 N N . PHE A 1 95 ? -11.354 -0.687 -4.807 1.00 90.12 95 PHE A N 1
ATOM 725 C CA . PHE A 1 95 ? -11.563 -0.754 -6.250 1.00 90.12 95 PHE A CA 1
ATOM 726 C C . PHE A 1 95 ? -10.406 -0.099 -7.014 1.00 90.12 95 PHE A C 1
ATOM 728 O O . PHE A 1 95 ? -9.804 -0.730 -7.886 1.00 90.12 95 PHE A O 1
ATOM 735 N N . GLY A 1 96 ? -10.029 1.126 -6.632 1.00 89.62 96 GLY A N 1
ATOM 736 C CA . GLY A 1 96 ? -8.908 1.839 -7.245 1.00 89.62 96 GLY A CA 1
ATOM 737 C C . GLY A 1 96 ? -7.584 1.086 -7.097 1.00 89.62 96 GLY A C 1
ATOM 738 O O . GLY A 1 96 ? -6.858 0.907 -8.072 1.00 89.62 96 GLY A O 1
ATOM 739 N N . SER A 1 97 ? -7.298 0.566 -5.900 1.00 86.62 97 SER A N 1
ATOM 740 C CA . SER A 1 97 ? -6.061 -0.182 -5.645 1.00 86.62 97 SER A CA 1
ATOM 741 C C . SER A 1 97 ? -5.980 -1.471 -6.460 1.00 86.62 97 SER A C 1
ATOM 743 O O . SER A 1 97 ? -4.931 -1.788 -7.017 1.00 86.62 97 SER A O 1
ATOM 745 N N . THR A 1 98 ? -7.098 -2.188 -6.579 1.00 87.69 98 THR A N 1
ATOM 746 C CA . THR A 1 98 ? -7.180 -3.420 -7.374 1.00 87.69 98 THR A CA 1
ATOM 747 C C . THR A 1 98 ? -6.911 -3.140 -8.850 1.00 87.69 98 THR A C 1
ATOM 749 O O . THR A 1 98 ? -6.125 -3.852 -9.473 1.00 87.69 98 THR A O 1
ATOM 752 N N . ALA A 1 99 ? -7.493 -2.070 -9.401 1.00 90.00 99 ALA A N 1
ATOM 753 C CA . ALA A 1 99 ? -7.247 -1.669 -10.783 1.00 90.00 99 ALA A CA 1
ATOM 754 C C . ALA A 1 99 ? -5.756 -1.380 -11.040 1.00 90.00 99 ALA A C 1
ATOM 756 O O . ALA A 1 99 ? -5.191 -1.885 -12.011 1.00 90.00 99 ALA A O 1
ATOM 757 N N . VAL A 1 100 ? -5.096 -0.639 -10.140 1.00 88.81 100 VAL A N 1
ATOM 758 C CA . VAL A 1 100 ? -3.658 -0.336 -10.254 1.00 88.81 100 VAL A CA 1
ATOM 759 C C . VAL A 1 100 ? -2.807 -1.606 -10.176 1.00 88.81 100 VAL A C 1
ATOM 761 O O . VAL A 1 100 ? -1.883 -1.766 -10.972 1.00 88.81 100 VAL A O 1
ATOM 764 N N . PHE A 1 101 ? -3.125 -2.544 -9.278 1.00 86.75 101 PHE A N 1
ATOM 765 C CA . PHE A 1 101 ? -2.382 -3.803 -9.190 1.00 86.75 101 PHE A CA 1
ATOM 766 C C . PHE A 1 101 ? -2.524 -4.667 -10.447 1.00 86.75 101 PHE A C 1
ATOM 768 O O . PHE A 1 101 ? -1.527 -5.234 -10.891 1.00 86.75 101 PHE A O 1
ATOM 775 N N . ILE A 1 102 ? -3.711 -4.741 -11.060 1.00 89.19 102 ILE A N 1
ATOM 776 C CA . ILE A 1 102 ? -3.899 -5.489 -12.316 1.00 89.19 102 ILE A CA 1
ATOM 777 C C . ILE A 1 102 ? -3.057 -4.872 -13.440 1.00 89.19 102 ILE A C 1
ATOM 779 O O . ILE A 1 102 ? -2.399 -5.605 -14.184 1.00 89.19 102 ILE A O 1
ATOM 783 N N . ILE A 1 103 ? -3.039 -3.538 -13.549 1.00 89.06 103 ILE A N 1
ATOM 784 C CA . ILE A 1 103 ? -2.212 -2.830 -14.539 1.00 89.06 103 ILE A CA 1
ATOM 785 C C . ILE A 1 103 ? -0.732 -3.151 -14.309 1.00 89.06 103 ILE A C 1
ATOM 787 O O . ILE A 1 103 ? -0.047 -3.567 -15.241 1.00 89.06 103 ILE A O 1
ATOM 791 N N . LEU A 1 104 ? -0.258 -3.041 -13.066 1.00 86.81 104 LEU A N 1
ATOM 792 C CA . LEU A 1 104 ? 1.141 -3.283 -12.727 1.00 86.81 104 LEU A CA 1
ATOM 793 C C . LEU A 1 104 ? 1.577 -4.727 -13.019 1.00 86.81 104 LEU A C 1
ATOM 795 O O . LEU A 1 104 ? 2.632 -4.943 -13.610 1.00 86.81 104 LEU A O 1
ATOM 799 N N . ILE A 1 105 ? 0.762 -5.721 -12.651 1.00 87.19 105 ILE A N 1
ATOM 800 C CA . ILE A 1 105 ? 1.049 -7.133 -12.952 1.00 87.19 105 ILE A CA 1
ATOM 801 C C . ILE A 1 105 ? 1.117 -7.343 -14.467 1.00 87.19 105 ILE A C 1
ATOM 803 O O . ILE A 1 105 ? 2.015 -8.025 -14.952 1.00 87.19 105 ILE A O 1
ATOM 807 N N . SER A 1 106 ? 0.212 -6.724 -15.226 1.00 88.31 106 SER A N 1
ATOM 808 C CA . SER A 1 106 ? 0.191 -6.837 -16.688 1.00 88.31 106 SER A CA 1
ATOM 809 C C . SER A 1 106 ? 1.452 -6.258 -17.331 1.00 88.31 106 SER A C 1
ATOM 811 O O . SER A 1 106 ? 1.984 -6.846 -18.272 1.00 88.31 106 SER A O 1
ATOM 813 N N . GLU A 1 107 ? 1.968 -5.141 -16.813 1.00 85.56 107 GLU A N 1
ATOM 814 C CA . GLU A 1 107 ? 3.233 -4.558 -17.274 1.00 85.56 107 GLU A CA 1
ATOM 815 C C . GLU A 1 107 ? 4.438 -5.443 -16.944 1.00 85.56 107 GLU A C 1
ATOM 817 O O . GLU A 1 107 ? 5.284 -5.659 -17.812 1.00 85.56 107 GLU A O 1
ATOM 822 N N . MET A 1 108 ? 4.490 -6.006 -15.733 1.00 85.38 108 MET A N 1
ATOM 823 C CA . MET A 1 108 ? 5.551 -6.938 -15.330 1.00 85.38 108 MET A CA 1
ATOM 824 C C . MET A 1 108 ? 5.524 -8.232 -16.155 1.00 85.38 108 MET A C 1
ATOM 826 O O . MET A 1 108 ? 6.562 -8.727 -16.578 1.00 85.38 108 MET A O 1
ATOM 830 N N . VAL A 1 109 ? 4.340 -8.781 -16.438 1.00 86.69 109 VAL A N 1
ATOM 831 C CA . VAL A 1 109 ? 4.206 -9.970 -17.296 1.00 86.69 109 VAL A CA 1
ATOM 832 C C . VAL A 1 109 ? 4.615 -9.642 -18.731 1.00 86.69 109 VAL A C 1
ATOM 834 O O . VAL A 1 109 ? 5.319 -10.427 -19.362 1.00 86.69 109 VAL A O 1
ATOM 837 N N . SER A 1 110 ? 4.234 -8.468 -19.241 1.00 84.94 110 SER A N 1
ATOM 838 C CA . SER A 1 110 ? 4.619 -8.029 -20.583 1.00 84.94 110 SER A CA 1
ATOM 839 C C . SER A 1 110 ? 6.132 -7.865 -20.740 1.00 84.94 110 SER A C 1
ATOM 841 O O . SER A 1 110 ? 6.647 -8.185 -21.809 1.00 84.94 110 SER A O 1
ATOM 843 N N . SER A 1 111 ? 6.845 -7.364 -19.724 1.00 83.25 111 SER A N 1
ATOM 844 C CA . SER A 1 111 ? 8.305 -7.208 -19.792 1.00 83.25 111 SER A CA 1
ATOM 845 C C . SER A 1 111 ? 9.025 -8.556 -19.762 1.00 83.25 111 SER A C 1
ATOM 847 O O . SER A 1 111 ? 9.974 -8.757 -20.515 1.00 83.25 111 SER A O 1
ATOM 849 N N . VAL A 1 112 ? 8.534 -9.504 -18.961 1.00 84.81 112 VAL A N 1
ATOM 850 C CA . VAL A 1 112 ? 9.060 -10.874 -18.921 1.00 84.81 112 VAL A CA 1
ATOM 851 C C . VAL A 1 112 ? 8.814 -11.589 -20.250 1.00 84.81 112 VAL A C 1
ATOM 853 O O . VAL A 1 112 ? 9.745 -12.155 -20.816 1.00 84.81 112 VAL A O 1
ATOM 856 N N . LEU A 1 113 ? 7.594 -11.522 -20.795 1.00 82.50 113 LEU A N 1
ATOM 857 C CA . LEU A 1 113 ? 7.264 -12.138 -22.086 1.00 82.50 113 LEU A CA 1
ATOM 858 C C . LEU A 1 113 ? 8.132 -11.592 -23.223 1.00 82.50 113 LEU A C 1
ATOM 860 O O . LEU A 1 113 ? 8.599 -12.369 -24.049 1.00 82.50 113 LEU A O 1
ATOM 864 N N . TYR A 1 114 ? 8.411 -10.288 -23.242 1.00 81.19 114 TYR A N 1
ATOM 865 C CA . TYR A 1 114 ? 9.275 -9.689 -24.261 1.00 81.19 114 TYR A CA 1
ATOM 866 C C . TYR A 1 114 ? 10.681 -10.311 -24.289 1.00 81.19 114 TYR A C 1
ATOM 868 O O . TYR A 1 114 ? 11.215 -10.571 -25.363 1.00 81.19 114 TYR A O 1
ATOM 876 N N . VAL A 1 115 ? 11.254 -10.597 -23.115 1.00 81.75 115 VAL A N 1
ATOM 877 C CA . VAL A 1 115 ? 12.581 -11.223 -22.990 1.00 81.75 115 VAL A CA 1
ATOM 878 C C . VAL A 1 115 ? 12.551 -12.703 -23.377 1.00 81.75 115 VAL A C 1
ATOM 880 O O . VAL A 1 115 ? 13.477 -13.181 -24.020 1.00 81.75 115 VAL A O 1
ATOM 883 N N . TYR A 1 116 ? 11.497 -13.435 -23.009 1.00 80.31 116 TYR A N 1
ATOM 884 C CA . TYR A 1 116 ? 11.391 -14.870 -23.301 1.00 80.31 116 TYR A CA 1
ATOM 885 C C . TYR A 1 116 ? 11.068 -15.193 -24.764 1.00 80.31 116 TYR A C 1
ATOM 887 O O . TYR A 1 116 ? 11.325 -16.312 -25.199 1.00 80.31 116 TYR A O 1
ATOM 895 N N . THR A 1 117 ? 10.486 -14.250 -25.506 1.00 75.31 117 THR A N 1
ATOM 896 C CA . THR A 1 117 ? 9.971 -14.490 -26.867 1.00 75.31 117 THR A CA 1
ATOM 897 C C . THR A 1 117 ? 10.852 -13.858 -27.956 1.00 75.31 117 THR A C 1
ATOM 899 O O . THR A 1 117 ? 10.369 -13.598 -29.052 1.00 75.31 117 THR A O 1
ATOM 902 N N . ASP A 1 118 ? 12.126 -13.563 -27.652 1.00 69.19 118 ASP A N 1
ATOM 903 C CA . ASP A 1 118 ? 13.119 -12.989 -28.586 1.00 69.19 118 ASP A CA 1
ATOM 904 C C . ASP A 1 118 ? 12.586 -11.796 -29.420 1.00 69.19 118 ASP A C 1
ATOM 906 O O . ASP A 1 118 ? 12.902 -11.622 -30.596 1.00 69.19 118 ASP A O 1
ATOM 910 N N . GLY A 1 119 ? 11.768 -10.935 -28.800 1.00 66.12 119 GLY A N 1
ATOM 911 C CA . GLY A 1 119 ? 11.247 -9.709 -29.417 1.00 66.12 119 GLY A CA 1
ATOM 912 C C . GLY A 1 119 ? 9.901 -9.828 -30.143 1.00 66.12 119 GLY A C 1
ATOM 913 O O . GLY A 1 119 ? 9.345 -8.802 -30.539 1.00 66.12 119 GLY A O 1
ATOM 914 N N . GLU A 1 120 ? 9.311 -11.019 -30.259 1.00 60.16 120 GLU A N 1
ATOM 915 C CA . GLU A 1 120 ? 7.942 -11.181 -30.760 1.00 60.16 120 GLU A CA 1
ATOM 916 C C . GLU A 1 120 ? 6.963 -11.227 -29.582 1.00 60.16 120 GLU A C 1
ATOM 918 O O . GLU A 1 120 ? 6.803 -12.248 -28.931 1.00 60.16 120 GLU A O 1
ATOM 923 N N . CYS A 1 121 ? 6.288 -10.117 -29.268 1.00 58.25 121 CYS A N 1
ATOM 924 C CA . CYS A 1 121 ? 5.210 -10.120 -28.271 1.00 58.25 121 CYS A CA 1
ATOM 925 C C . CYS A 1 121 ? 3.860 -10.405 -28.954 1.00 58.25 121 CYS A C 1
ATOM 927 O O . CYS A 1 121 ? 3.268 -9.476 -29.509 1.00 58.25 121 CYS A O 1
ATOM 929 N N . PRO A 1 122 ? 3.307 -11.633 -28.885 1.00 61.00 122 PRO A N 1
ATOM 930 C CA . PRO A 1 122 ? 2.041 -11.957 -29.547 1.00 61.00 122 PRO A CA 1
ATOM 931 C C . PRO A 1 122 ? 0.802 -11.350 -28.864 1.00 61.00 122 PRO A C 1
ATOM 933 O O . PRO A 1 122 ? -0.297 -11.448 -29.406 1.00 61.00 122 PRO A O 1
ATOM 936 N N . VAL A 1 123 ? 0.933 -10.732 -27.680 1.00 67.19 123 VAL A N 1
ATOM 937 C CA . VAL A 1 123 ? -0.212 -10.283 -26.867 1.00 67.19 123 VAL A CA 1
ATOM 938 C C . VAL A 1 123 ? -0.147 -8.783 -26.569 1.00 67.19 123 VAL A C 1
ATOM 940 O O . VAL A 1 123 ? 0.817 -8.280 -25.995 1.00 67.19 123 VAL A O 1
ATOM 943 N N . THR A 1 124 ? -1.209 -8.052 -26.918 1.00 77.44 124 THR A N 1
ATOM 944 C CA . THR A 1 124 ? -1.363 -6.624 -26.597 1.00 77.44 124 THR A CA 1
ATOM 945 C C . THR A 1 124 ? -1.552 -6.410 -25.089 1.00 77.44 124 THR A C 1
ATOM 947 O O . THR A 1 124 ? -2.275 -7.167 -24.440 1.00 77.44 124 THR A O 1
ATOM 950 N N . LYS A 1 125 ? -0.998 -5.321 -24.530 1.00 76.88 125 LYS A N 1
ATOM 951 C CA . LYS A 1 125 ? -1.128 -4.956 -23.099 1.00 76.88 125 LYS A CA 1
ATOM 952 C C . LYS A 1 125 ? -2.576 -4.994 -22.583 1.00 76.88 125 LYS A C 1
ATOM 954 O O . LYS A 1 125 ? -2.827 -5.488 -21.490 1.00 76.88 125 LYS A O 1
ATOM 959 N N . CYS A 1 126 ? -3.539 -4.535 -23.386 1.00 82.50 126 CYS A N 1
ATOM 960 C CA . CYS A 1 126 ? -4.962 -4.545 -23.029 1.00 82.50 126 CYS A CA 1
ATOM 961 C C . CYS A 1 126 ? -5.525 -5.963 -22.847 1.00 82.50 126 CYS A C 1
ATOM 963 O O . CYS A 1 126 ? -6.347 -6.189 -21.964 1.00 82.50 126 CYS A O 1
ATOM 965 N N . ALA A 1 127 ? -5.069 -6.923 -23.656 1.00 84.00 127 ALA A N 1
ATOM 966 C CA . ALA A 1 127 ? -5.484 -8.314 -23.526 1.00 84.00 127 ALA A CA 1
ATOM 967 C C . ALA A 1 127 ? -4.883 -8.952 -22.264 1.00 84.00 127 ALA A C 1
ATOM 969 O O . ALA A 1 127 ? -5.589 -9.664 -21.557 1.00 84.00 127 ALA A O 1
ATOM 970 N N . LEU A 1 128 ? -3.628 -8.627 -21.920 1.00 84.81 128 LEU A N 1
ATOM 971 C CA . LEU A 1 128 ? -2.999 -9.089 -20.674 1.00 84.81 128 LEU A CA 1
ATOM 972 C C . LEU A 1 128 ? -3.755 -8.619 -19.426 1.00 84.81 128 LEU A C 1
ATOM 974 O O . LEU A 1 128 ? -3.960 -9.422 -18.524 1.00 84.81 128 LEU A O 1
ATOM 978 N N . ILE A 1 129 ? -4.244 -7.376 -19.404 1.00 86.62 129 ILE A N 1
ATOM 979 C CA . ILE A 1 129 ? -5.062 -6.849 -18.296 1.00 86.62 129 ILE A CA 1
ATOM 980 C C . ILE A 1 129 ? -6.314 -7.705 -18.078 1.00 86.62 129 ILE A C 1
ATOM 982 O O . ILE A 1 129 ? -6.623 -8.077 -16.945 1.00 86.62 129 ILE A O 1
ATOM 986 N N . ILE A 1 130 ? -7.018 -8.054 -19.159 1.00 88.81 130 ILE A N 1
ATOM 987 C CA . ILE A 1 130 ? -8.223 -8.890 -19.087 1.00 88.81 130 ILE A CA 1
ATOM 988 C C . ILE A 1 130 ? -7.861 -10.306 -18.626 1.00 88.81 130 ILE A C 1
ATOM 990 O O . ILE A 1 130 ? -8.524 -10.842 -17.741 1.00 88.81 130 ILE A O 1
ATOM 994 N N . ILE A 1 131 ? -6.795 -10.892 -19.179 1.00 88.19 131 ILE A N 1
ATOM 995 C CA . ILE A 1 131 ? -6.333 -12.240 -18.822 1.00 88.19 131 ILE A CA 1
ATOM 996 C C . ILE A 1 131 ? -5.962 -12.306 -17.336 1.00 88.19 131 ILE A C 1
ATOM 998 O O . ILE A 1 131 ? -6.452 -13.180 -16.626 1.00 88.19 131 ILE A O 1
ATOM 1002 N N . VAL A 1 132 ? -5.153 -11.364 -16.843 1.00 87.12 132 VAL A N 1
ATOM 1003 C CA . VAL A 1 132 ? -4.758 -11.285 -15.427 1.00 87.12 132 VAL A CA 1
ATOM 1004 C C . VAL A 1 132 ? -5.987 -11.108 -14.538 1.00 87.12 132 VAL A C 1
ATOM 1006 O O . VAL A 1 132 ? -6.116 -11.811 -13.538 1.00 87.12 132 VAL A O 1
ATOM 1009 N N . GLY A 1 133 ? -6.917 -10.226 -14.917 1.00 86.81 133 GLY A N 1
ATOM 1010 C CA . GLY A 1 133 ? -8.173 -10.034 -14.197 1.00 86.81 133 GLY A CA 1
ATOM 1011 C C . GLY A 1 133 ? -8.966 -11.334 -14.064 1.00 86.81 133 GLY A C 1
ATOM 1012 O O . GLY A 1 133 ? -9.297 -11.731 -12.950 1.00 86.81 133 GLY A O 1
ATOM 1013 N N . VAL A 1 134 ? -9.201 -12.041 -15.174 1.00 88.38 134 VAL A N 1
ATOM 1014 C CA . VAL A 1 134 ? -9.933 -13.319 -15.186 1.00 88.38 134 VAL A CA 1
ATOM 1015 C C . VAL A 1 134 ? -9.211 -14.395 -14.374 1.00 88.38 134 VAL A C 1
ATOM 1017 O O . VAL A 1 134 ? -9.857 -15.121 -13.623 1.00 88.38 134 VAL A O 1
ATOM 1020 N N . CYS A 1 135 ? -7.881 -14.468 -14.459 1.00 87.81 135 CYS A N 1
ATOM 1021 C CA . CYS A 1 135 ? -7.077 -15.401 -13.672 1.00 87.81 135 CYS A CA 1
ATOM 1022 C C . CYS A 1 135 ? -7.144 -15.130 -12.165 1.00 87.81 135 CYS A C 1
ATOM 1024 O O . CYS A 1 135 ? -7.053 -16.074 -11.386 1.00 87.81 135 CYS A O 1
ATOM 1026 N N . LEU A 1 136 ? -7.311 -13.873 -11.737 1.00 84.56 136 LEU A N 1
ATOM 1027 C CA . LEU A 1 136 ? -7.417 -13.508 -10.321 1.00 84.56 136 LEU A CA 1
ATOM 1028 C C . LEU A 1 136 ? -8.817 -13.754 -9.737 1.00 84.56 136 LEU A C 1
ATOM 1030 O O . LEU A 1 136 ? -8.926 -13.983 -8.534 1.00 84.56 136 LEU A O 1
ATOM 1034 N N . ILE A 1 137 ? -9.877 -13.780 -10.555 1.00 85.25 137 ILE A N 1
ATOM 1035 C CA . ILE A 1 137 ? -11.254 -14.075 -10.110 1.00 85.25 137 ILE A CA 1
ATOM 1036 C C . ILE A 1 137 ? -11.356 -15.364 -9.274 1.00 85.25 137 ILE A C 1
ATOM 1038 O O . ILE A 1 137 ? -11.876 -15.277 -8.161 1.00 85.25 137 ILE A O 1
ATOM 1042 N N . PRO A 1 138 ? -10.858 -16.542 -9.704 1.00 82.25 138 PRO A N 1
ATOM 1043 C CA . PRO A 1 138 ? -10.958 -17.758 -8.892 1.00 82.25 138 PRO A CA 1
ATOM 1044 C C . PRO A 1 138 ? -10.212 -17.639 -7.557 1.00 82.25 138 PRO A C 1
ATOM 1046 O O . PRO A 1 138 ? -10.632 -18.241 -6.572 1.00 82.25 138 PRO A O 1
ATOM 1049 N N . PHE A 1 139 ? -9.156 -16.819 -7.485 1.00 75.94 139 PHE A N 1
ATOM 1050 C CA . PHE A 1 139 ? -8.451 -16.562 -6.230 1.00 75.94 139 PHE A CA 1
ATOM 1051 C C . PHE A 1 139 ? -9.249 -15.681 -5.264 1.00 75.94 139 PHE A C 1
ATOM 1053 O O . PHE A 1 139 ? -9.091 -15.824 -4.056 1.00 75.94 139 PHE A O 1
ATOM 1060 N N . THR A 1 140 ? -10.151 -14.826 -5.758 1.00 75.31 140 THR A N 1
ATOM 1061 C CA . THR A 1 140 ? -11.048 -14.037 -4.890 1.00 75.31 140 THR A CA 1
ATOM 1062 C C . THR A 1 140 ? -12.112 -14.880 -4.184 1.00 75.31 140 THR A C 1
ATOM 1064 O O . THR A 1 140 ? -12.696 -14.424 -3.205 1.00 75.31 140 THR A O 1
ATOM 1067 N N . TRP A 1 141 ? -12.367 -16.104 -4.659 1.00 71.69 141 TRP A N 1
ATOM 1068 C CA . TRP A 1 141 ? -13.310 -17.037 -4.033 1.00 71.69 141 TRP A CA 1
ATOM 1069 C C . TRP A 1 141 ? -12.693 -17.840 -2.884 1.00 71.69 141 TRP A C 1
ATOM 1071 O O . TRP A 1 141 ? -13.426 -18.523 -2.165 1.00 71.69 141 TRP A O 1
ATOM 1081 N N . LEU A 1 142 ? -11.369 -17.771 -2.689 1.00 63.41 142 LEU A N 1
ATOM 1082 C CA . LEU A 1 142 ? -10.745 -18.365 -1.512 1.00 63.41 142 LEU A CA 1
ATOM 1083 C C . LEU A 1 142 ? -11.183 -17.619 -0.241 1.00 63.41 142 LEU A C 1
ATOM 1085 O O . LEU A 1 142 ? -11.434 -16.414 -0.248 1.00 63.41 142 LEU A O 1
ATOM 1089 N N . GLY A 1 143 ? -11.301 -18.382 0.848 1.00 58.22 143 GLY A N 1
ATOM 1090 C CA . GLY A 1 143 ? -11.711 -17.897 2.163 1.00 58.22 143 GLY A CA 1
ATOM 1091 C C . GLY A 1 143 ? -10.760 -16.862 2.772 1.00 58.22 143 GLY A C 1
ATOM 1092 O O . GLY A 1 143 ? -9.763 -16.457 2.180 1.00 58.22 143 GLY A O 1
ATOM 1093 N N . SER A 1 144 ? -11.109 -16.421 3.983 1.00 60.22 144 SER A N 1
ATOM 1094 C CA . SER A 1 144 ? -10.451 -15.321 4.696 1.00 60.22 144 SER A CA 1
ATOM 1095 C C . SER A 1 144 ? -8.910 -15.442 4.681 1.00 60.22 144 SER A C 1
ATOM 1097 O O . SER A 1 144 ? -8.403 -16.551 4.851 1.00 60.22 144 SER A O 1
ATOM 1099 N N . PRO A 1 145 ? -8.143 -14.332 4.577 1.00 55.44 145 PRO A N 1
ATOM 1100 C CA . PRO A 1 145 ? -6.668 -14.335 4.520 1.00 55.44 145 PRO A CA 1
ATOM 1101 C C . PRO A 1 145 ? -5.966 -15.118 5.642 1.00 55.44 145 PRO A C 1
ATOM 1103 O O . PRO A 1 145 ? -4.806 -15.504 5.506 1.00 55.44 145 PRO A O 1
ATOM 1106 N N . LYS A 1 146 ? -6.681 -15.364 6.743 1.00 54.78 146 LYS A N 1
ATOM 1107 C CA . LYS A 1 146 ? -6.268 -16.194 7.875 1.00 54.78 146 LYS A CA 1
ATOM 1108 C C . LYS A 1 146 ? -5.925 -17.637 7.485 1.00 54.78 146 LYS A C 1
ATOM 1110 O O . LYS A 1 146 ? -5.012 -18.215 8.070 1.00 54.78 146 LYS A O 1
ATOM 1115 N N . ASP A 1 147 ? -6.617 -18.202 6.497 1.00 60.16 147 ASP A N 1
ATOM 1116 C CA . ASP A 1 147 ? -6.472 -19.615 6.125 1.00 60.16 147 ASP A CA 1
ATOM 1117 C C . ASP A 1 147 ? -5.270 -19.868 5.200 1.00 60.16 147 ASP A C 1
ATOM 1119 O O . ASP A 1 147 ? -4.864 -21.014 5.009 1.00 60.16 147 ASP A O 1
ATOM 1123 N N . PHE A 1 148 ? -4.653 -18.810 4.658 1.00 67.56 148 PHE A N 1
ATOM 1124 C CA . PHE A 1 148 ? -3.603 -18.916 3.643 1.00 67.56 148 PHE A CA 1
ATOM 1125 C C . PHE A 1 148 ? -2.307 -18.205 4.059 1.00 67.56 148 PHE A C 1
ATOM 1127 O O . PHE A 1 148 ? -1.751 -17.365 3.345 1.00 67.56 148 PHE A O 1
ATOM 1134 N N . TRP A 1 149 ? -1.793 -18.573 5.237 1.00 70.56 149 TRP A N 1
ATOM 1135 C CA . TRP A 1 149 ? -0.533 -18.053 5.784 1.00 70.56 149 TRP A CA 1
ATOM 1136 C C . TRP A 1 149 ? 0.660 -18.222 4.822 1.00 70.56 149 TRP A C 1
ATOM 1138 O O . TRP A 1 149 ? 1.596 -17.414 4.852 1.00 70.56 149 TRP A O 1
ATOM 1148 N N . GLN A 1 150 ? 0.611 -19.223 3.931 1.00 77.44 150 GLN A N 1
ATOM 1149 C CA . GLN A 1 150 ? 1.639 -19.462 2.922 1.00 77.44 150 GLN A CA 1
ATOM 1150 C C . GLN A 1 150 ? 1.755 -18.320 1.902 1.00 77.44 150 GLN A C 1
ATOM 1152 O O . GLN A 1 150 ? 2.881 -17.976 1.547 1.00 77.44 150 GLN A O 1
ATOM 1157 N N . ALA A 1 151 ? 0.657 -17.686 1.457 1.00 75.38 151 ALA A N 1
ATOM 1158 C CA . ALA A 1 151 ? 0.767 -16.584 0.484 1.00 75.38 151 ALA A CA 1
ATOM 1159 C C . ALA A 1 151 ? 1.515 -15.393 1.070 1.00 75.38 151 ALA A C 1
ATOM 1161 O O . ALA A 1 151 ? 2.358 -14.810 0.398 1.00 75.38 151 ALA A O 1
ATOM 1162 N N . SER A 1 152 ? 1.249 -15.037 2.324 1.00 73.19 152 SER A N 1
ATOM 1163 C CA . SER A 1 152 ? 1.981 -13.956 2.986 1.00 73.19 152 SER A CA 1
ATOM 1164 C C . SER A 1 152 ? 3.443 -14.288 3.223 1.00 73.19 152 SER A C 1
ATOM 1166 O O . SER A 1 152 ? 4.280 -13.404 3.076 1.00 73.19 152 SER A O 1
ATOM 1168 N N . LEU A 1 153 ? 3.780 -15.541 3.550 1.00 81.31 153 LEU A N 1
ATOM 1169 C CA . LEU A 1 153 ? 5.182 -15.935 3.662 1.00 81.31 153 LEU A CA 1
ATOM 1170 C C . LEU A 1 153 ? 5.885 -15.840 2.299 1.00 81.31 153 LEU A C 1
ATOM 1172 O O . LEU A 1 153 ? 6.964 -15.259 2.210 1.00 81.31 153 LEU A O 1
ATOM 1176 N N . LEU A 1 154 ? 5.248 -16.331 1.233 1.00 82.50 154 LEU A N 1
ATOM 1177 C CA . LEU A 1 154 ? 5.751 -16.206 -0.137 1.00 82.50 154 LEU A CA 1
ATOM 1178 C C . LEU A 1 154 ? 5.886 -14.739 -0.563 1.00 82.50 154 LEU A C 1
ATOM 1180 O O . LEU A 1 154 ? 6.886 -14.380 -1.178 1.00 82.50 154 LEU A O 1
ATOM 1184 N N . ALA A 1 155 ? 4.944 -13.872 -0.186 1.00 78.12 155 ALA A N 1
ATOM 1185 C CA . ALA A 1 155 ? 5.024 -12.440 -0.452 1.00 78.12 155 ALA A CA 1
ATOM 1186 C C . ALA A 1 155 ? 6.246 -11.805 0.237 1.00 78.12 155 ALA A C 1
ATOM 1188 O O . ALA A 1 155 ? 7.035 -11.125 -0.420 1.00 78.12 155 ALA A O 1
ATOM 1189 N N . VAL A 1 156 ? 6.473 -12.079 1.527 1.00 79.50 156 VAL A N 1
ATOM 1190 C CA . VAL A 1 156 ? 7.662 -11.580 2.249 1.00 79.50 156 VAL A CA 1
ATOM 1191 C C . VAL A 1 156 ? 8.954 -12.108 1.628 1.00 79.50 156 VAL A C 1
ATOM 1193 O O . VAL A 1 156 ? 9.891 -11.338 1.429 1.00 79.50 156 VAL A O 1
ATOM 1196 N N . ILE A 1 157 ? 9.014 -13.394 1.279 1.00 85.06 157 ILE A N 1
ATOM 1197 C CA . ILE A 1 157 ? 10.196 -13.974 0.630 1.00 85.06 157 ILE A CA 1
ATOM 1198 C C . ILE A 1 157 ? 10.432 -13.292 -0.722 1.00 85.06 157 ILE A C 1
ATOM 1200 O O . ILE A 1 157 ? 11.525 -12.792 -0.956 1.00 85.06 157 ILE A O 1
ATOM 1204 N N . SER A 1 158 ? 9.404 -13.184 -1.569 1.00 84.75 158 SER A N 1
ATOM 1205 C CA . SER A 1 158 ? 9.521 -12.578 -2.901 1.00 84.75 158 SER A CA 1
ATOM 1206 C C . SER A 1 158 ? 9.972 -11.115 -2.853 1.00 84.75 158 SER A C 1
ATOM 1208 O O . SER A 1 158 ? 10.873 -10.731 -3.593 1.00 84.75 158 SER A O 1
ATOM 1210 N N . THR A 1 159 ? 9.413 -10.311 -1.942 1.00 81.31 159 THR A N 1
ATOM 1211 C CA . THR A 1 159 ? 9.812 -8.907 -1.747 1.00 81.31 159 THR A CA 1
ATOM 1212 C C . THR A 1 159 ? 11.240 -8.795 -1.221 1.00 81.31 159 THR A C 1
ATOM 1214 O O . THR A 1 159 ? 12.008 -7.974 -1.712 1.00 81.31 159 THR A O 1
ATOM 1217 N N . THR A 1 160 ? 11.638 -9.661 -0.287 1.00 82.31 160 THR A N 1
ATOM 1218 C CA . THR A 1 160 ? 13.003 -9.681 0.258 1.00 82.31 160 THR A CA 1
ATOM 1219 C C . THR A 1 160 ? 14.017 -10.064 -0.819 1.00 82.31 160 THR A C 1
ATOM 1221 O O . THR A 1 160 ? 15.038 -9.399 -0.977 1.00 82.31 160 THR A O 1
ATOM 1224 N N . THR A 1 161 ? 13.717 -11.096 -1.612 1.00 85.50 161 THR A N 1
ATOM 1225 C CA . THR A 1 161 ? 14.537 -11.491 -2.762 1.00 85.50 161 THR A CA 1
ATOM 1226 C C . THR A 1 161 ? 14.624 -10.362 -3.787 1.00 85.50 161 THR A C 1
ATOM 1228 O O . THR A 1 161 ? 15.720 -10.068 -4.251 1.00 85.50 161 THR A O 1
ATOM 1231 N N . ALA A 1 162 ? 13.516 -9.681 -4.096 1.00 83.19 162 ALA A N 1
ATOM 1232 C CA . ALA A 1 162 ? 13.516 -8.542 -5.012 1.00 83.19 162 ALA A CA 1
ATOM 1233 C C . ALA A 1 162 ? 14.423 -7.403 -4.518 1.00 83.19 162 ALA A C 1
ATOM 1235 O O . ALA A 1 162 ? 15.223 -6.890 -5.295 1.00 83.19 162 ALA A O 1
ATOM 1236 N N . VAL A 1 163 ? 14.364 -7.055 -3.228 1.00 81.75 163 VAL A N 1
ATOM 1237 C CA . VAL A 1 163 ? 15.242 -6.033 -2.630 1.00 81.75 163 VAL A CA 1
ATOM 1238 C C . VAL A 1 163 ? 16.715 -6.433 -2.740 1.00 81.75 163 VAL A C 1
ATOM 1240 O O . VAL A 1 163 ? 17.534 -5.617 -3.152 1.00 81.75 163 VAL A O 1
ATOM 1243 N N . ILE A 1 164 ? 17.062 -7.690 -2.442 1.00 85.12 164 ILE A N 1
ATOM 1244 C CA . ILE A 1 164 ? 18.443 -8.184 -2.573 1.00 85.12 164 ILE A CA 1
ATOM 1245 C C . ILE A 1 164 ? 18.918 -8.099 -4.028 1.00 85.12 164 ILE A C 1
ATOM 1247 O O . ILE A 1 164 ? 20.022 -7.624 -4.280 1.00 85.12 164 ILE A O 1
ATOM 1251 N N . VAL A 1 165 ? 18.088 -8.517 -4.989 1.00 85.69 165 VAL A N 1
ATOM 1252 C CA . VAL A 1 165 ? 18.421 -8.445 -6.421 1.00 85.69 165 VAL A CA 1
ATOM 1253 C C . VAL A 1 165 ? 18.638 -6.998 -6.858 1.00 85.69 165 VAL A C 1
ATOM 1255 O O . VAL A 1 165 ? 19.622 -6.725 -7.538 1.00 85.69 165 VAL A O 1
ATOM 1258 N N . ILE A 1 166 ? 17.775 -6.067 -6.439 1.00 83.12 166 ILE A N 1
ATOM 1259 C CA 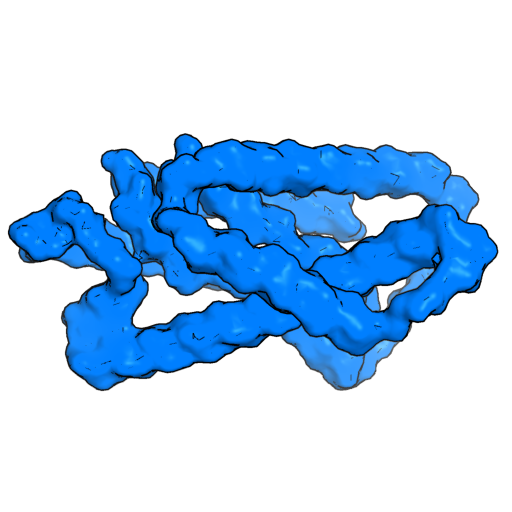. ILE A 1 166 ? 17.934 -4.636 -6.736 1.00 83.12 166 ILE A CA 1
ATOM 1260 C C . ILE A 1 166 ? 19.267 -4.119 -6.180 1.00 83.12 166 ILE A C 1
ATOM 1262 O O . ILE A 1 166 ? 20.016 -3.478 -6.910 1.00 83.12 166 ILE A O 1
ATOM 1266 N N . ILE A 1 167 ? 19.606 -4.448 -4.930 1.00 82.50 167 ILE A N 1
ATOM 1267 C CA . ILE A 1 167 ? 20.872 -4.031 -4.306 1.00 82.50 167 ILE A CA 1
ATOM 1268 C C . ILE A 1 167 ? 22.076 -4.571 -5.089 1.00 82.50 167 ILE A C 1
ATOM 1270 O O . ILE A 1 167 ? 22.990 -3.816 -5.413 1.00 82.50 167 ILE A O 1
ATOM 1274 N N . VAL A 1 168 ? 22.076 -5.861 -5.437 1.00 86.00 168 VAL A N 1
ATOM 1275 C CA . VAL A 1 168 ? 23.164 -6.475 -6.217 1.00 86.00 168 VAL A CA 1
ATOM 1276 C C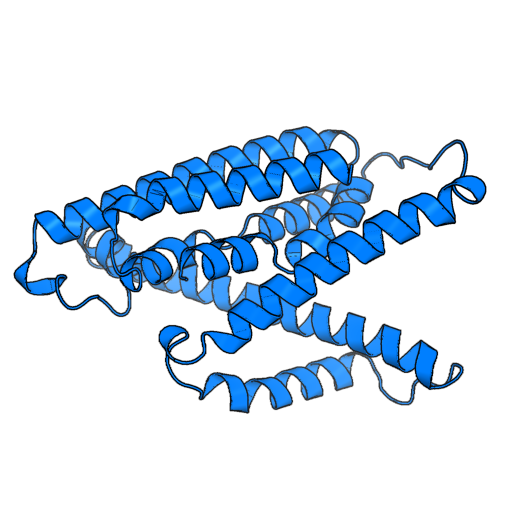 . VAL A 1 168 ? 23.294 -5.819 -7.594 1.00 86.00 168 VAL A C 1
ATOM 1278 O O . VAL A 1 168 ? 24.407 -5.523 -8.022 1.00 86.00 168 VAL A O 1
ATOM 1281 N N . GLN A 1 169 ? 22.176 -5.536 -8.268 1.00 81.81 169 GLN A N 1
ATOM 1282 C CA . GLN A 1 169 ? 22.180 -4.860 -9.568 1.00 81.81 169 GLN A CA 1
ATOM 1283 C C . GLN A 1 169 ? 22.745 -3.439 -9.486 1.00 81.81 169 GLN A C 1
ATOM 1285 O O . GLN A 1 169 ? 23.479 -3.033 -10.384 1.00 81.81 169 GLN A O 1
ATOM 1290 N N . ILE A 1 170 ? 22.462 -2.699 -8.408 1.00 80.50 170 ILE A N 1
ATOM 1291 C CA . ILE A 1 170 ? 23.040 -1.366 -8.179 1.00 80.50 170 ILE A CA 1
ATOM 1292 C C . ILE A 1 170 ? 24.567 -1.458 -8.060 1.00 80.50 170 ILE A C 1
ATOM 1294 O O . ILE A 1 170 ? 25.272 -0.683 -8.702 1.00 80.50 170 ILE A O 1
ATOM 1298 N N . PHE A 1 171 ? 25.085 -2.429 -7.299 1.00 82.38 171 PHE A N 1
ATOM 1299 C CA . PHE A 1 171 ? 26.532 -2.624 -7.158 1.00 82.38 171 PHE A CA 1
ATOM 1300 C C . PHE A 1 171 ? 27.209 -3.040 -8.469 1.00 82.38 171 PHE A C 1
ATOM 1302 O O . PHE A 1 171 ? 28.296 -2.554 -8.767 1.00 82.38 171 PHE A O 1
ATOM 1309 N N . LEU A 1 172 ? 26.575 -3.905 -9.266 1.00 82.81 172 LEU A N 1
ATOM 1310 C CA . LEU A 1 172 ? 27.114 -4.337 -10.561 1.00 82.81 172 LEU A CA 1
ATOM 1311 C C . LEU A 1 172 ? 27.039 -3.245 -11.637 1.00 82.81 172 LEU A C 1
ATOM 1313 O O . LEU A 1 172 ? 27.870 -3.220 -12.538 1.00 82.81 172 LEU A O 1
ATOM 1317 N N . SER A 1 173 ? 26.062 -2.340 -11.546 1.00 75.69 173 SER A N 1
ATOM 1318 C CA . SER A 1 173 ? 25.848 -1.274 -12.534 1.00 75.69 173 SER A CA 1
ATOM 1319 C C . SER A 1 173 ? 26.646 0.000 -12.240 1.00 75.69 173 SER A C 1
ATOM 1321 O O . SER A 1 173 ? 26.529 0.962 -13.003 1.00 75.69 173 SER A O 1
ATOM 1323 N N . HIS A 1 174 ? 27.453 0.022 -11.170 1.00 64.81 174 HIS A N 1
ATOM 1324 C CA . HIS A 1 174 ? 28.182 1.207 -10.705 1.00 64.81 174 HIS A CA 1
ATOM 1325 C C . HIS A 1 174 ? 29.039 1.858 -11.805 1.00 64.81 174 HIS A C 1
ATOM 1327 O O . HIS A 1 174 ? 29.016 3.077 -11.948 1.00 64.81 174 HIS A O 1
ATOM 1333 N N . ASP A 1 175 ? 29.682 1.050 -12.652 1.00 64.75 175 ASP A N 1
ATOM 1334 C CA . ASP A 1 175 ? 30.562 1.522 -13.734 1.00 64.75 175 ASP A CA 1
ATOM 1335 C C . ASP A 1 175 ? 29.810 2.090 -14.956 1.00 64.75 175 ASP A C 1
ATOM 1337 O O . ASP A 1 175 ? 30.414 2.686 -15.845 1.00 64.75 175 ASP A O 1
ATOM 1341 N N . SER A 1 176 ? 28.487 1.900 -15.026 1.00 63.59 176 SER A N 1
ATOM 1342 C CA . SER A 1 176 ? 27.634 2.286 -16.166 1.00 63.59 176 SER A CA 1
ATOM 1343 C C . SER A 1 176 ? 26.660 3.428 -15.861 1.00 63.59 176 SER A C 1
ATOM 1345 O O . SER A 1 176 ? 25.913 3.861 -16.743 1.00 63.59 176 SER A O 1
ATOM 1347 N N . LEU A 1 177 ? 26.648 3.922 -14.619 1.00 65.31 177 LEU A N 1
ATOM 1348 C CA . LEU A 1 177 ? 25.789 5.029 -14.211 1.00 65.31 177 LEU A CA 1
ATOM 1349 C C . LEU A 1 177 ? 26.357 6.357 -14.741 1.00 65.31 177 LEU A C 1
ATOM 1351 O O . LEU A 1 177 ? 27.542 6.633 -14.559 1.00 65.31 177 LEU A O 1
ATOM 1355 N N . PRO A 1 178 ? 25.540 7.209 -15.386 1.00 61.19 178 PRO A N 1
ATOM 1356 C CA . PRO A 1 178 ? 25.996 8.521 -15.825 1.00 61.19 178 PRO A CA 1
ATOM 1357 C C . PRO A 1 178 ? 26.412 9.378 -14.620 1.00 61.19 178 PRO A C 1
ATOM 1359 O O . PRO A 1 178 ? 25.649 9.535 -13.670 1.00 61.19 178 PRO A O 1
ATOM 1362 N N . GLU A 1 179 ? 27.605 9.975 -14.702 1.00 57.81 179 GLU A N 1
ATOM 1363 C CA . GLU A 1 179 ? 28.248 10.790 -13.651 1.00 57.81 179 GLU A CA 1
ATOM 1364 C C . GLU A 1 179 ? 27.401 12.012 -13.227 1.00 57.81 179 GLU A C 1
ATOM 1366 O O . GLU A 1 179 ? 27.548 12.533 -12.126 1.00 57.81 179 GLU A O 1
ATOM 1371 N N . ASN A 1 180 ? 26.460 12.435 -14.082 1.00 57.84 180 ASN A N 1
ATOM 1372 C CA . ASN A 1 180 ? 25.421 13.418 -13.777 1.00 57.84 180 ASN A CA 1
ATOM 1373 C C . ASN A 1 180 ? 24.055 12.911 -14.274 1.00 57.84 180 ASN A C 1
ATOM 1375 O O . ASN A 1 180 ? 23.732 13.099 -15.453 1.00 57.84 180 ASN A O 1
ATOM 1379 N N . PRO A 1 181 ? 23.229 12.273 -13.424 1.00 63.34 181 PRO A N 1
ATOM 1380 C CA . PRO A 1 181 ? 21.862 11.953 -13.805 1.00 63.34 181 PRO A CA 1
ATOM 1381 C C . PRO A 1 181 ? 21.092 13.261 -14.063 1.00 63.34 181 PRO A C 1
ATOM 1383 O O .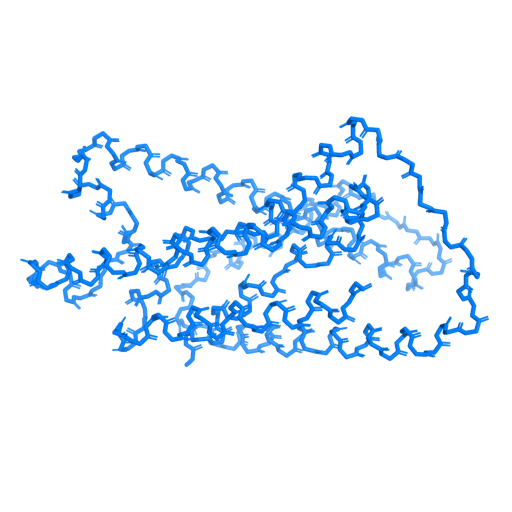 PRO A 1 181 ? 21.152 14.184 -13.244 1.00 63.34 181 PRO A O 1
ATOM 1386 N N . PRO A 1 182 ? 20.381 13.392 -15.198 1.00 58.53 182 PRO A N 1
ATOM 1387 C CA . PRO A 1 182 ? 19.558 14.562 -15.443 1.00 58.53 182 PRO A CA 1
ATOM 1388 C C . PRO A 1 182 ? 18.423 14.567 -14.417 1.00 58.53 182 PRO A C 1
ATOM 1390 O O . PRO A 1 182 ? 17.584 13.670 -14.414 1.00 58.53 182 PRO A O 1
ATOM 1393 N N . TYR A 1 183 ? 18.396 15.581 -13.555 1.00 62.66 183 TYR A N 1
ATOM 1394 C CA . TYR A 1 183 ? 17.247 15.894 -12.709 1.00 62.66 183 TYR A CA 1
ATOM 1395 C C . TYR A 1 183 ? 16.390 16.923 -13.456 1.00 62.66 183 TYR A C 1
ATOM 1397 O O . TYR A 1 183 ? 16.635 18.126 -13.320 1.00 62.66 183 TYR A O 1
ATOM 1405 N N . PRO A 1 184 ? 15.445 16.503 -14.320 1.00 65.62 184 PRO A N 1
ATOM 1406 C CA . PRO A 1 184 ? 14.558 17.452 -14.971 1.00 65.62 184 PRO A CA 1
ATOM 1407 C C . PRO A 1 184 ? 13.765 18.204 -13.902 1.00 65.62 184 PRO A C 1
ATOM 1409 O O . PRO A 1 184 ? 13.290 17.617 -12.930 1.00 65.62 184 PRO A O 1
ATOM 1412 N N . ASN A 1 185 ? 13.615 19.517 -14.078 1.00 68.75 185 ASN A N 1
ATOM 1413 C CA . ASN A 1 185 ? 12.747 20.288 -13.198 1.00 68.75 185 ASN A CA 1
ATOM 1414 C C . ASN A 1 185 ? 11.315 19.738 -13.307 1.00 68.75 185 ASN A C 1
ATOM 1416 O O . ASN A 1 185 ? 10.818 19.575 -14.428 1.00 68.75 185 ASN A O 1
ATOM 1420 N N . PRO A 1 186 ? 10.644 19.454 -12.178 1.00 71.56 186 PRO A N 1
ATOM 1421 C CA . PRO A 1 186 ? 9.320 18.857 -12.199 1.00 71.56 186 PRO A CA 1
ATOM 1422 C C . PRO A 1 186 ? 8.328 19.815 -12.867 1.00 71.56 186 PRO A C 1
ATOM 1424 O O . PRO A 1 186 ? 8.155 20.961 -12.447 1.00 71.56 186 PRO A O 1
ATOM 1427 N N . THR A 1 187 ? 7.653 19.346 -13.917 1.00 82.38 187 THR A N 1
ATOM 1428 C CA . THR A 1 187 ? 6.464 20.033 -14.442 1.00 82.38 187 THR A CA 1
ATOM 1429 C C . THR A 1 187 ? 5.275 19.768 -13.519 1.00 82.38 187 THR A C 1
ATOM 1431 O O . THR A 1 187 ? 5.261 18.773 -12.799 1.00 82.38 187 THR A O 1
ATOM 1434 N N . ILE A 1 188 ? 4.237 20.611 -13.555 1.00 82.94 188 ILE A N 1
ATOM 1435 C CA . ILE A 1 188 ? 3.016 20.408 -12.745 1.00 82.94 188 ILE A CA 1
ATOM 1436 C C . ILE A 1 188 ? 2.409 19.013 -12.992 1.00 82.94 188 ILE A C 1
ATOM 1438 O O . ILE A 1 188 ? 1.917 18.372 -12.064 1.00 82.94 188 ILE A O 1
ATOM 1442 N N . PHE A 1 189 ? 2.485 18.522 -14.232 1.00 84.19 189 PHE A N 1
ATOM 1443 C CA . PHE A 1 189 ? 1.972 17.207 -14.607 1.00 84.19 189 PHE A CA 1
ATOM 1444 C C . PHE A 1 189 ? 2.817 16.063 -14.029 1.00 84.19 189 PHE A C 1
ATOM 1446 O O . PHE A 1 189 ? 2.266 15.175 -13.380 1.00 84.19 189 PHE A O 1
ATOM 1453 N N . SER A 1 190 ? 4.145 16.113 -14.192 1.00 82.88 190 SER A N 1
ATOM 1454 C CA . SER A 1 190 ? 5.068 15.130 -13.598 1.00 82.88 190 SER A CA 1
ATOM 1455 C C . SER A 1 190 ? 4.969 15.119 -12.071 1.00 82.88 190 SER A C 1
ATOM 1457 O O . SER A 1 190 ? 4.866 14.057 -11.461 1.00 82.88 190 SER A O 1
ATOM 1459 N N . PHE A 1 191 ? 4.884 16.303 -11.461 1.00 85.81 191 PHE A N 1
ATOM 1460 C CA . PHE A 1 191 ? 4.693 16.456 -10.025 1.00 85.81 191 PHE A CA 1
ATOM 1461 C C . PHE A 1 191 ? 3.390 15.805 -9.551 1.00 85.81 191 PHE A C 1
ATOM 1463 O O . PHE A 1 191 ? 3.406 15.040 -8.592 1.00 85.81 191 PHE A O 1
ATOM 1470 N N . SER A 1 192 ? 2.263 16.059 -10.228 1.00 87.81 192 SER A N 1
ATOM 1471 C CA . SER A 1 192 ? 0.972 15.461 -9.863 1.00 87.81 192 SER A CA 1
ATOM 1472 C C . SER A 1 192 ? 0.975 13.937 -10.007 1.00 87.81 192 SER A C 1
ATOM 1474 O O . SER A 1 192 ? 0.370 13.247 -9.183 1.00 87.81 192 SER A O 1
ATOM 1476 N N . LEU A 1 193 ? 1.638 13.409 -11.040 1.00 86.50 193 LEU A N 1
ATOM 1477 C CA . LEU A 1 193 ? 1.748 11.970 -11.269 1.00 86.50 193 LEU A CA 1
ATOM 1478 C C . LEU A 1 193 ? 2.581 11.300 -10.169 1.00 86.50 193 LEU A C 1
ATOM 1480 O O . LEU A 1 193 ? 2.125 10.338 -9.547 1.00 86.50 193 LEU A O 1
ATOM 1484 N N . GLY A 1 194 ? 3.768 11.839 -9.881 1.00 86.69 194 GLY A N 1
ATOM 1485 C CA . GLY A 1 194 ? 4.636 11.304 -8.837 1.00 86.69 194 GLY A CA 1
ATOM 1486 C C . GLY A 1 194 ? 4.050 11.488 -7.433 1.00 86.69 194 GLY A C 1
ATOM 1487 O O . GLY A 1 194 ? 4.119 10.575 -6.614 1.00 86.69 194 GLY A O 1
ATOM 1488 N N . PHE A 1 195 ? 3.353 12.598 -7.171 1.00 88.12 195 PHE A N 1
ATOM 1489 C CA . PHE A 1 195 ? 2.591 12.799 -5.937 1.00 88.12 195 PHE A CA 1
ATOM 1490 C C . PHE A 1 195 ? 1.521 11.718 -5.736 1.00 88.12 195 PHE A C 1
ATOM 1492 O O . PHE A 1 195 ? 1.427 11.134 -4.655 1.00 88.12 195 PHE A O 1
ATOM 1499 N N . GLY A 1 196 ? 0.744 11.411 -6.781 1.00 88.12 196 GLY A N 1
ATOM 1500 C CA . GLY A 1 196 ? -0.261 10.349 -6.748 1.00 88.12 196 GLY A CA 1
ATOM 1501 C C . GLY A 1 196 ? 0.349 8.966 -6.509 1.00 88.12 196 GLY A C 1
ATOM 1502 O O . GLY A 1 196 ? -0.177 8.194 -5.709 1.00 88.12 196 GLY A O 1
ATOM 1503 N N . ALA A 1 197 ? 1.491 8.671 -7.136 1.00 86.88 197 ALA A N 1
ATOM 1504 C CA . ALA A 1 197 ? 2.218 7.420 -6.927 1.00 86.88 197 ALA A CA 1
ATOM 1505 C C . ALA A 1 197 ? 2.755 7.285 -5.490 1.00 86.88 197 ALA A C 1
ATOM 1507 O O . ALA A 1 197 ? 2.635 6.216 -4.889 1.00 86.88 197 ALA A O 1
ATOM 1508 N N . ILE A 1 198 ? 3.273 8.371 -4.903 1.00 87.06 198 ILE A N 1
ATOM 1509 C CA . ILE A 1 198 ? 3.693 8.401 -3.495 1.00 87.06 198 ILE A CA 1
ATOM 1510 C C . ILE A 1 198 ? 2.481 8.178 -2.578 1.00 87.06 198 ILE A C 1
ATOM 1512 O O . ILE A 1 198 ? 2.536 7.324 -1.694 1.00 87.06 198 ILE A O 1
ATOM 1516 N N . LEU A 1 199 ? 1.366 8.884 -2.794 1.00 87.31 199 LEU A N 1
ATOM 1517 C CA . LEU A 1 199 ? 0.140 8.682 -2.012 1.00 87.31 199 LEU A CA 1
ATOM 1518 C C . LEU A 1 199 ? -0.369 7.241 -2.096 1.00 87.31 199 LEU A C 1
ATOM 1520 O O . LEU A 1 199 ? -0.730 6.661 -1.074 1.00 87.31 199 LEU A O 1
ATOM 1524 N N . PHE A 1 200 ? -0.358 6.651 -3.292 1.00 85.31 200 PHE A N 1
ATOM 1525 C CA . PHE A 1 200 ? -0.726 5.254 -3.496 1.00 85.31 200 PHE A CA 1
ATOM 1526 C C . PHE A 1 200 ? 0.204 4.307 -2.730 1.00 85.31 200 PHE A C 1
ATOM 1528 O O . PHE A 1 200 ? -0.270 3.384 -2.069 1.00 85.31 200 PHE A O 1
ATOM 1535 N N . ALA A 1 201 ? 1.517 4.567 -2.735 1.00 84.56 201 ALA A N 1
ATOM 1536 C CA . ALA A 1 201 ? 2.477 3.778 -1.972 1.00 84.56 201 ALA A CA 1
ATOM 1537 C C . ALA A 1 201 ? 2.209 3.836 -0.460 1.00 84.56 201 ALA A C 1
ATOM 1539 O O . ALA A 1 201 ? 2.293 2.812 0.219 1.00 84.56 201 ALA A O 1
ATOM 1540 N N . PHE A 1 202 ? 1.835 4.995 0.080 1.00 80.88 202 PHE A N 1
ATOM 1541 C CA . PHE A 1 202 ? 1.464 5.139 1.492 1.00 80.88 202 PHE A CA 1
ATOM 1542 C C . PHE A 1 202 ? -0.004 4.778 1.794 1.00 80.88 202 PHE A C 1
ATOM 1544 O O . PHE A 1 202 ? -0.419 4.812 2.955 1.00 80.88 202 PHE A O 1
ATOM 1551 N N . GLY A 1 203 ? -0.773 4.361 0.785 1.00 78.06 203 GLY A N 1
ATOM 1552 C CA . GLY A 1 203 ? -2.112 3.802 0.935 1.00 78.06 203 GLY A CA 1
ATOM 1553 C C . GLY A 1 203 ? -2.102 2.436 1.632 1.00 78.06 203 GLY A C 1
ATOM 1554 O O . GLY A 1 203 ? -1.121 1.697 1.588 1.00 78.06 203 GLY A O 1
ATOM 1555 N N . GLY A 1 204 ? -3.205 2.092 2.306 1.00 75.31 204 GLY A N 1
ATOM 1556 C CA . GLY A 1 204 ? -3.387 0.779 2.954 1.00 75.31 204 GLY A CA 1
ATOM 1557 C C . GLY A 1 204 ? -3.703 0.818 4.451 1.00 75.31 204 GLY A C 1
ATOM 1558 O O . GLY A 1 204 ? -4.024 -0.216 5.036 1.00 75.31 204 GLY A O 1
ATOM 1559 N N . ALA A 1 205 ? -3.702 2.002 5.072 1.00 76.56 205 ALA A N 1
ATOM 1560 C CA . ALA A 1 205 ? -4.072 2.168 6.482 1.00 76.56 205 ALA A CA 1
ATOM 1561 C C . ALA A 1 205 ? -5.518 1.729 6.798 1.00 76.56 205 ALA A C 1
ATOM 1563 O O . ALA A 1 205 ? -5.837 1.432 7.945 1.00 76.56 205 ALA A O 1
ATOM 1564 N N . SER A 1 206 ? -6.396 1.648 5.794 1.00 79.06 206 SER A N 1
ATOM 1565 C CA . SER A 1 206 ? -7.777 1.172 5.946 1.00 79.06 206 SER A CA 1
ATOM 1566 C C . SER A 1 206 ? -7.881 -0.315 6.301 1.00 79.06 206 SER A C 1
ATOM 1568 O O . SER A 1 206 ? -8.864 -0.727 6.911 1.00 79.06 206 SER A O 1
ATOM 1570 N N . VAL A 1 207 ? -6.867 -1.121 5.969 1.00 78.31 207 VAL A N 1
ATOM 1571 C CA . VAL A 1 207 ? -6.843 -2.573 6.230 1.00 78.31 207 VAL A CA 1
ATOM 1572 C C . VAL A 1 207 ? -6.345 -2.884 7.650 1.00 78.31 207 VAL A C 1
ATOM 1574 O O . VAL A 1 207 ? -6.525 -3.988 8.163 1.00 78.31 207 VAL A O 1
ATOM 1577 N N . PHE A 1 208 ? -5.752 -1.896 8.327 1.00 79.94 208 PHE A N 1
ATOM 1578 C CA . PHE A 1 208 ? -5.146 -2.047 9.650 1.00 79.94 208 PHE A CA 1
ATOM 1579 C C . PHE A 1 208 ? -6.099 -2.606 10.716 1.00 79.94 208 PHE A C 1
ATOM 1581 O O . PHE A 1 208 ? -5.693 -3.545 11.401 1.00 79.94 208 PHE A O 1
ATOM 1588 N N . PRO A 1 209 ? -7.361 -2.149 10.841 1.00 77.06 209 PRO A N 1
ATOM 1589 C CA . PRO A 1 209 ? -8.280 -2.704 11.835 1.00 77.06 209 PRO A CA 1
ATOM 1590 C C . PRO A 1 209 ? -8.673 -4.143 11.526 1.00 77.06 209 PRO A C 1
ATOM 1592 O O . PRO A 1 209 ? -8.876 -4.932 12.440 1.00 77.06 209 PRO A O 1
ATOM 1595 N N . THR A 1 210 ? -8.748 -4.509 10.245 1.00 78.94 210 THR A N 1
ATOM 1596 C CA . THR A 1 210 ? -9.035 -5.883 9.819 1.00 78.94 210 THR A CA 1
ATOM 1597 C C . THR A 1 210 ? -7.889 -6.817 10.204 1.00 78.94 210 THR A C 1
ATOM 1599 O O . THR A 1 210 ? -8.135 -7.878 10.772 1.00 78.94 210 THR A O 1
ATOM 1602 N N . ILE A 1 211 ? -6.638 -6.390 9.987 1.00 77.31 211 ILE A N 1
ATOM 1603 C CA . ILE A 1 211 ? -5.439 -7.136 10.409 1.00 77.31 211 ILE A CA 1
ATOM 1604 C C . ILE A 1 211 ? -5.359 -7.222 11.937 1.00 77.31 211 ILE A C 1
ATOM 1606 O O . ILE A 1 211 ? -5.031 -8.273 12.483 1.00 77.31 211 ILE A O 1
ATOM 1610 N N . GLN A 1 212 ? -5.662 -6.129 12.640 1.00 76.62 212 GLN A N 1
ATOM 1611 C CA . GLN A 1 212 ? -5.666 -6.107 14.100 1.00 76.62 212 GLN A CA 1
ATOM 1612 C C . GLN A 1 212 ? -6.736 -7.036 14.675 1.00 76.62 212 GLN A C 1
ATOM 1614 O O . GLN A 1 212 ? -6.459 -7.758 15.624 1.00 76.62 212 GLN A O 1
ATOM 1619 N N . ASN A 1 213 ? -7.934 -7.059 14.091 1.00 76.75 213 ASN A N 1
ATOM 1620 C CA . ASN A 1 213 ? -9.021 -7.936 14.512 1.00 76.75 213 ASN A CA 1
ATOM 1621 C C . ASN A 1 213 ? -8.666 -9.431 14.369 1.00 76.75 213 ASN A C 1
ATOM 1623 O O . ASN A 1 213 ? -9.121 -10.240 15.177 1.00 76.75 213 ASN A O 1
ATOM 1627 N N . ASP A 1 214 ? -7.815 -9.786 13.399 1.00 74.81 214 ASP A N 1
ATOM 1628 C CA . ASP A 1 214 ? -7.320 -11.157 13.197 1.00 74.81 214 ASP A CA 1
ATOM 1629 C C . ASP A 1 214 ? -6.070 -11.508 14.040 1.00 74.81 214 ASP A C 1
ATOM 1631 O O . ASP A 1 214 ? -5.638 -12.661 14.091 1.00 74.81 214 ASP A O 1
ATOM 1635 N N . MET A 1 215 ? -5.480 -10.537 14.746 1.00 71.31 215 MET A N 1
ATOM 1636 C CA . MET A 1 215 ? -4.325 -10.761 15.618 1.00 71.31 215 MET A CA 1
ATOM 1637 C C . MET A 1 215 ? -4.740 -11.459 16.923 1.00 71.31 215 MET A C 1
ATOM 1639 O O . MET A 1 215 ? -5.707 -11.064 17.570 1.00 71.31 215 MET A O 1
ATOM 1643 N N . ALA A 1 216 ? -3.968 -12.477 17.329 1.00 68.12 216 ALA A N 1
ATOM 1644 C CA . ALA A 1 216 ? -4.209 -13.231 18.564 1.00 68.12 216 ALA A CA 1
ATOM 1645 C C . ALA A 1 216 ? -4.104 -12.360 19.830 1.00 68.12 216 ALA A C 1
ATOM 1647 O O . ALA A 1 216 ? -4.886 -12.536 20.756 1.00 68.12 216 ALA A O 1
ATOM 1648 N N . ASP A 1 217 ? -3.169 -11.404 19.850 1.00 70.62 217 ASP A N 1
ATOM 1649 C CA . ASP A 1 217 ? -3.058 -10.383 20.895 1.00 70.62 217 ASP A CA 1
ATOM 1650 C C . ASP A 1 217 ? -3.089 -8.986 20.266 1.00 70.62 217 ASP A C 1
ATOM 1652 O O . ASP A 1 217 ? -2.106 -8.497 19.705 1.00 70.62 217 ASP A O 1
ATOM 1656 N N . ARG A 1 218 ? -4.252 -8.342 20.359 1.00 70.50 218 ARG A N 1
ATOM 1657 C CA . ARG A 1 218 ? -4.558 -7.057 19.714 1.00 70.50 218 ARG A CA 1
ATOM 1658 C C . ARG A 1 218 ? -3.841 -5.873 20.372 1.00 70.50 218 ARG A C 1
ATOM 1660 O O . ARG A 1 218 ? -3.716 -4.821 19.742 1.00 70.50 218 ARG A O 1
ATOM 1667 N N . SER A 1 219 ? -3.335 -6.038 21.599 1.00 67.44 219 SER A N 1
ATOM 1668 C CA . SER A 1 219 ? -2.624 -4.992 22.352 1.00 67.44 219 SER A CA 1
ATOM 1669 C C . SER A 1 219 ? -1.232 -4.690 21.779 1.00 67.44 219 SER A C 1
ATOM 1671 O O . SER A 1 219 ? -0.719 -3.575 21.896 1.00 67.44 219 SER A O 1
ATOM 1673 N N . GLN A 1 220 ? -0.631 -5.658 21.079 1.00 70.81 220 GLN A N 1
ATOM 1674 C CA . GLN A 1 220 ? 0.705 -5.545 20.482 1.00 70.81 220 GLN A CA 1
ATOM 1675 C C . GLN A 1 220 ? 0.698 -4.899 19.089 1.00 70.81 220 GLN A C 1
ATOM 1677 O O . GLN A 1 220 ? 1.749 -4.758 18.454 1.00 70.81 220 GLN A O 1
ATOM 1682 N N . PHE A 1 221 ? -0.472 -4.471 18.611 1.00 70.88 221 PHE A N 1
ATOM 1683 C CA . PHE A 1 221 ? -0.639 -3.888 17.285 1.00 70.88 221 PHE A CA 1
ATOM 1684 C C . PHE A 1 221 ? 0.280 -2.680 17.058 1.00 70.88 221 PHE A C 1
ATOM 1686 O O . PHE A 1 221 ? 0.973 -2.621 16.045 1.00 70.88 221 PHE A O 1
ATOM 1693 N N . TRP A 1 222 ? 0.390 -1.772 18.034 1.00 69.75 222 TRP A N 1
ATOM 1694 C CA . TRP A 1 222 ? 1.233 -0.576 17.913 1.00 69.75 222 TRP A CA 1
ATOM 1695 C C . TRP A 1 222 ? 2.717 -0.911 17.677 1.00 69.75 222 TRP A C 1
ATOM 1697 O O . TRP A 1 222 ? 3.374 -0.246 16.878 1.00 69.75 222 TRP A O 1
ATOM 1707 N N . ARG A 1 223 ? 3.233 -1.982 18.301 1.00 69.38 223 ARG A N 1
ATOM 1708 C CA . ARG A 1 223 ? 4.613 -2.453 18.092 1.00 69.38 223 ARG A CA 1
ATOM 1709 C C . ARG A 1 223 ? 4.811 -2.986 16.677 1.00 69.38 223 ARG A C 1
ATOM 1711 O O . ARG A 1 223 ? 5.834 -2.704 16.063 1.00 69.38 223 ARG A O 1
ATOM 1718 N N . SER A 1 224 ? 3.823 -3.713 16.148 1.00 70.38 224 SER A N 1
ATOM 1719 C CA . SER A 1 224 ? 3.857 -4.232 14.771 1.00 70.38 224 SER A CA 1
ATOM 1720 C C . SER A 1 224 ? 3.787 -3.109 13.735 1.00 70.38 224 SER A C 1
ATOM 1722 O O . SER A 1 224 ? 4.488 -3.158 12.728 1.00 70.38 224 SER A O 1
ATOM 1724 N N . VAL A 1 225 ? 2.984 -2.078 14.007 1.00 70.12 225 VAL A N 1
ATOM 1725 C CA . VAL A 1 225 ? 2.883 -0.879 13.172 1.00 70.12 225 VAL A CA 1
ATOM 1726 C C . VAL A 1 225 ? 4.224 -0.145 13.142 1.00 70.12 225 VAL A C 1
ATOM 1728 O O . VAL A 1 225 ? 4.768 0.081 12.065 1.00 70.12 225 VAL A O 1
ATOM 1731 N N . ILE A 1 226 ? 4.815 0.146 14.306 1.00 69.69 226 ILE A N 1
ATOM 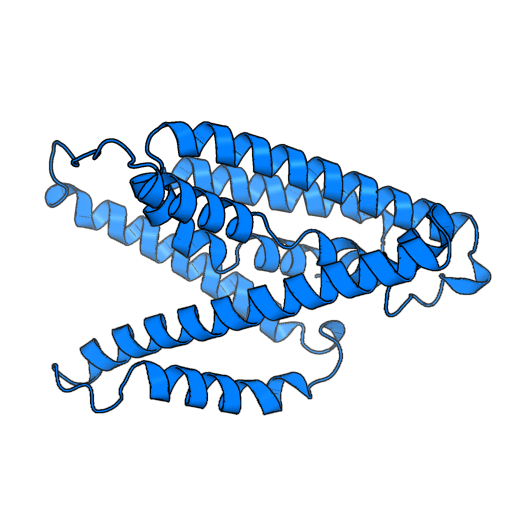1732 C CA . ILE A 1 226 ? 6.125 0.810 14.382 1.00 69.69 226 ILE A CA 1
ATOM 1733 C C . ILE A 1 226 ? 7.215 -0.013 13.688 1.00 69.69 226 ILE A C 1
ATOM 1735 O O . ILE A 1 226 ? 7.985 0.547 12.913 1.00 69.69 226 ILE A O 1
ATOM 1739 N N . ALA A 1 227 ? 7.259 -1.332 13.896 1.00 68.31 227 ALA A N 1
ATOM 1740 C CA . ALA A 1 227 ? 8.224 -2.200 13.222 1.00 68.31 227 ALA A CA 1
ATOM 1741 C C . ALA A 1 227 ? 8.086 -2.152 11.686 1.00 68.31 227 ALA A C 1
ATOM 1743 O O . ALA A 1 227 ? 9.094 -2.060 10.984 1.00 68.31 227 ALA A O 1
ATOM 1744 N N . GLY A 1 228 ? 6.854 -2.144 11.162 1.00 64.50 228 GLY A N 1
ATOM 1745 C CA . GLY A 1 228 ? 6.588 -2.001 9.727 1.00 64.50 228 GLY A CA 1
ATOM 1746 C C . GLY A 1 228 ? 7.059 -0.657 9.163 1.00 64.50 228 GLY A C 1
ATOM 1747 O O . GLY A 1 228 ? 7.727 -0.619 8.129 1.00 64.50 228 GLY A O 1
ATOM 1748 N N . PHE A 1 229 ? 6.790 0.446 9.867 1.00 68.00 229 PHE A N 1
ATOM 1749 C CA . PHE A 1 229 ? 7.232 1.780 9.4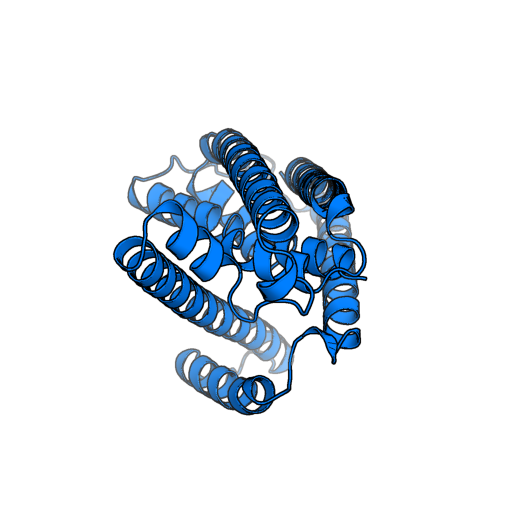43 1.00 68.00 229 PHE A CA 1
ATOM 1750 C C . PHE A 1 229 ? 8.748 1.961 9.510 1.00 68.00 229 PHE A C 1
ATOM 1752 O O . PHE A 1 229 ? 9.327 2.553 8.601 1.00 68.00 229 PHE A O 1
ATOM 1759 N N . ILE A 1 230 ? 9.400 1.411 10.536 1.00 67.56 230 ILE A N 1
ATOM 1760 C CA . ILE A 1 230 ? 10.860 1.417 10.650 1.00 67.56 230 ILE A CA 1
ATOM 1761 C C . ILE A 1 230 ? 11.485 0.658 9.472 1.00 67.56 230 ILE A C 1
ATOM 1763 O O . ILE A 1 230 ? 12.344 1.209 8.787 1.00 67.56 230 ILE A O 1
ATOM 1767 N N . SER A 1 231 ? 11.006 -0.557 9.174 1.00 61.09 231 SER A N 1
ATOM 1768 C CA . SER A 1 231 ? 11.469 -1.343 8.019 1.00 61.09 231 SER A CA 1
ATOM 1769 C C . SER A 1 231 ? 11.355 -0.565 6.706 1.00 61.09 231 SER A C 1
ATOM 1771 O O . SER A 1 231 ? 12.241 -0.638 5.855 1.00 61.09 231 SER A O 1
ATOM 1773 N N . ARG A 1 232 ? 10.267 0.190 6.537 1.00 62.38 232 ARG A N 1
ATOM 1774 C CA . ARG A 1 232 ? 10.001 0.970 5.327 1.00 62.38 232 ARG A CA 1
ATOM 1775 C C . ARG A 1 232 ? 10.918 2.183 5.210 1.00 62.38 232 ARG A C 1
ATOM 1777 O O . ARG A 1 232 ? 11.445 2.445 4.136 1.00 62.38 232 ARG A O 1
ATOM 1784 N N . CYS A 1 233 ? 11.135 2.890 6.316 1.00 55.94 233 CYS A N 1
ATOM 1785 C CA . CYS A 1 233 ? 12.011 4.055 6.365 1.00 55.94 233 CYS A CA 1
ATOM 1786 C C . CYS A 1 233 ? 13.460 3.665 6.044 1.00 55.94 233 CYS A C 1
ATOM 1788 O O . CYS A 1 233 ? 14.087 4.304 5.207 1.00 55.94 233 CYS A O 1
ATOM 1790 N N . TYR A 1 234 ? 13.955 2.561 6.619 1.00 59.94 234 TYR A N 1
ATOM 1791 C CA . TYR A 1 234 ? 15.287 2.045 6.296 1.00 59.94 234 TYR A CA 1
ATOM 1792 C C . TYR A 1 234 ? 15.434 1.703 4.814 1.00 59.94 234 TYR A C 1
ATOM 1794 O O . TYR A 1 234 ? 16.428 2.085 4.213 1.00 59.94 234 TYR A O 1
ATOM 1802 N N . CYS A 1 235 ? 14.449 1.038 4.207 1.00 51.44 235 CYS A N 1
ATOM 1803 C CA . CYS A 1 235 ? 14.521 0.657 2.797 1.00 51.44 235 CYS A CA 1
ATOM 1804 C C . CYS A 1 235 ? 14.447 1.868 1.850 1.00 51.44 235 CYS A C 1
ATOM 1806 O O . CYS A 1 235 ? 15.189 1.923 0.876 1.00 51.44 235 CYS A O 1
ATOM 1808 N N . VAL A 1 236 ? 13.612 2.867 2.158 1.00 55.84 236 VAL A N 1
ATOM 1809 C CA . VAL A 1 236 ? 13.518 4.108 1.368 1.00 55.84 236 VAL A CA 1
ATOM 1810 C C . VAL A 1 236 ? 14.800 4.936 1.472 1.00 55.84 236 VAL A C 1
ATOM 1812 O O . VAL A 1 236 ? 15.291 5.405 0.455 1.00 55.84 236 VAL A O 1
ATOM 1815 N N . ILE A 1 237 ? 15.373 5.074 2.672 1.00 53.78 237 ILE A N 1
ATOM 1816 C CA . ILE A 1 237 ? 16.627 5.816 2.891 1.00 53.78 237 ILE A CA 1
ATOM 1817 C C . ILE A 1 237 ? 17.817 5.139 2.200 1.00 53.78 237 ILE A C 1
ATOM 1819 O O . ILE A 1 237 ? 18.761 5.818 1.831 1.00 53.78 237 ILE A O 1
ATOM 1823 N N . TRP A 1 238 ? 17.790 3.814 2.041 1.00 46.03 238 TRP A N 1
ATOM 1824 C CA . TRP A 1 238 ? 18.870 3.072 1.381 1.00 46.03 238 TRP A CA 1
ATOM 1825 C C . TRP A 1 238 ? 18.726 2.999 -0.145 1.00 46.03 238 TRP A C 1
ATOM 1827 O O . TRP A 1 238 ? 19.692 2.688 -0.833 1.00 46.03 238 TRP A O 1
ATOM 1837 N N . CYS A 1 239 ? 17.515 3.212 -0.668 1.00 43.88 239 CYS A N 1
ATOM 1838 C CA . CYS A 1 239 ? 17.216 3.113 -2.098 1.00 43.88 239 CYS A CA 1
ATOM 1839 C C . CYS A 1 239 ? 17.220 4.479 -2.815 1.00 43.88 239 CYS A C 1
ATOM 1841 O O . CYS A 1 239 ? 17.244 4.501 -4.046 1.00 43.88 239 CYS A O 1
ATOM 1843 N N . CYS A 1 240 ? 17.164 5.584 -2.063 1.00 40.00 240 CYS A N 1
ATOM 1844 C CA . CYS A 1 240 ? 17.403 6.957 -2.527 1.00 40.00 240 CYS A CA 1
ATOM 1845 C C . CYS A 1 240 ? 18.864 7.351 -2.323 1.00 40.00 240 CYS A C 1
ATOM 1847 O O . CYS A 1 240 ? 19.378 8.074 -3.202 1.00 40.00 240 CYS A O 1
#

Foldseek 3Di:
DLLLVLLLLLLDPLVVCQVVLCLQQDPVSVVVLVVLLVVLLVLLVVLLVLLVVVCVVCVVPDVVHDPQSQLVSLCVPPNPVSSVVSVVVVVVLVVVLVLVVLLVVLVVVQVVQCVVVVRDDPDDSVVSSVVSVVVCVVVVPDDDPVVCVVVSVVSSVVSVVVLVVVVVVCVVCVVVDPPDDDSPDHDPVSNVVSVVSSVSSSPDSSCSSVSLSPDPDNVCSSVSSVVSSVVSVVSVVVVD